Protein AF-A0A961GDP0-F1 (afdb_monomer_lite)

pLDDT: mean 78.77, std 22.64, range [25.38, 98.69]

Radius of gyration: 21.34 Å; chains: 1; bounding box: 48×45×66 Å

Structure (mmCIF, N/CA/C/O backbone):
data_AF-A0A961GDP0-F1
#
_entry.id   AF-A0A961GDP0-F1
#
loop_
_atom_site.group_PDB
_atom_site.id
_atom_site.type_symbol
_atom_site.label_atom_id
_atom_site.label_alt_id
_atom_site.label_comp_id
_atom_site.label_asym_id
_atom_site.label_entity_id
_atom_site.label_seq_id
_atom_site.pdbx_PDB_ins_code
_atom_site.Cartn_x
_atom_site.Cartn_y
_atom_site.Cartn_z
_atom_site.occupancy
_atom_site.B_iso_or_equiv
_atom_site.auth_seq_id
_atom_site.auth_comp_id
_atom_site.auth_asym_id
_atom_site.auth_atom_id
_atom_site.pdbx_PDB_model_num
ATOM 1 N N . MET A 1 1 ? -25.419 -25.709 -13.285 1.00 43.16 1 MET A N 1
ATOM 2 C CA . MET A 1 1 ? -24.117 -25.562 -12.595 1.00 43.16 1 MET A CA 1
ATOM 3 C C . MET A 1 1 ? -23.190 -24.795 -13.529 1.00 43.16 1 MET A C 1
ATOM 5 O O . MET A 1 1 ? -22.947 -25.298 -14.611 1.00 43.16 1 MET A O 1
ATOM 9 N N . GLY A 1 2 ? -22.775 -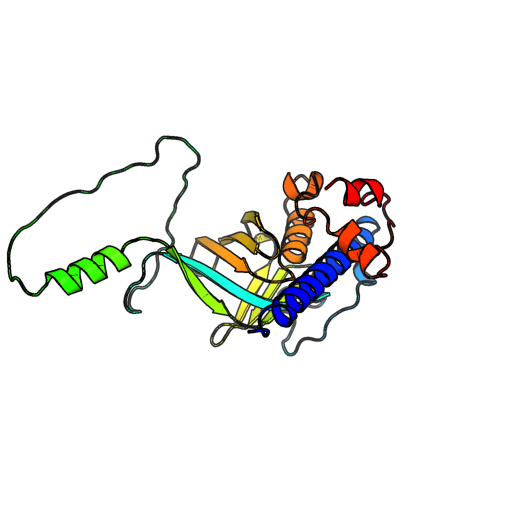23.563 -13.200 1.00 47.44 2 GLY A N 1
ATOM 10 C CA . GLY A 1 2 ? -21.937 -22.759 -14.113 1.00 47.44 2 GLY A CA 1
ATOM 11 C C . GLY A 1 2 ? -21.933 -21.243 -13.873 1.00 47.44 2 GLY A C 1
ATOM 12 O O . GLY A 1 2 ? -22.086 -20.485 -14.821 1.00 47.44 2 GLY A O 1
ATOM 13 N N . ARG A 1 3 ? -21.813 -20.776 -12.621 1.00 45.47 3 ARG A N 1
ATOM 14 C CA . ARG A 1 3 ? -21.701 -19.331 -12.300 1.00 45.47 3 ARG A CA 1
ATOM 15 C C . ARG A 1 3 ? -20.477 -18.953 -11.445 1.00 45.47 3 ARG A C 1
ATOM 17 O O . ARG A 1 3 ? -20.345 -17.793 -11.086 1.00 45.47 3 ARG A O 1
ATOM 24 N N . GLY A 1 4 ? -19.585 -19.900 -11.133 1.00 49.69 4 GLY A N 1
ATOM 25 C CA . GLY A 1 4 ? -18.459 -19.673 -10.210 1.00 49.69 4 GLY A CA 1
ATOM 26 C C . GLY A 1 4 ? -17.164 -19.128 -10.831 1.00 49.69 4 GLY A C 1
ATOM 27 O O . GLY A 1 4 ? -16.427 -18.439 -10.139 1.00 49.69 4 GLY A O 1
ATOM 28 N N . GLY A 1 5 ? -16.888 -19.395 -12.115 1.00 58.28 5 GLY A N 1
ATOM 29 C CA . GLY A 1 5 ? -15.574 -19.094 -12.718 1.00 58.28 5 GLY A CA 1
ATOM 30 C C . GLY A 1 5 ? -15.338 -17.617 -13.049 1.00 58.28 5 GLY A C 1
ATOM 31 O O . GLY A 1 5 ? -14.273 -17.079 -12.780 1.00 58.28 5 GLY A O 1
ATOM 32 N N . ASN A 1 6 ? -16.359 -16.916 -13.553 1.00 68.94 6 ASN A N 1
ATOM 33 C CA . ASN A 1 6 ? -16.161 -15.583 -14.134 1.00 68.94 6 ASN A CA 1
ATOM 34 C C . ASN A 1 6 ? -15.778 -14.501 -13.099 1.00 68.94 6 ASN A C 1
ATOM 36 O O . ASN A 1 6 ? -15.099 -13.537 -13.434 1.00 68.94 6 ASN A O 1
ATOM 40 N N . GLY A 1 7 ? -16.210 -14.657 -11.841 1.00 72.62 7 GLY A N 1
ATOM 41 C CA . GLY A 1 7 ? -15.914 -13.699 -10.767 1.00 72.62 7 GLY A CA 1
ATOM 42 C C . GLY A 1 7 ? -14.524 -13.871 -10.151 1.00 72.62 7 GLY A C 1
ATOM 43 O O . GLY A 1 7 ? -13.890 -12.882 -9.799 1.00 72.62 7 GLY A O 1
ATOM 44 N N . GLN A 1 8 ? -14.034 -15.110 -10.048 1.00 74.81 8 GLN A N 1
ATOM 45 C CA . GLN A 1 8 ? -12.681 -15.383 -9.551 1.00 74.81 8 GLN A CA 1
ATOM 46 C C . GLN A 1 8 ? -11.625 -14.959 -10.572 1.00 74.81 8 GLN A C 1
ATOM 48 O O . GLN A 1 8 ? -10.632 -14.338 -10.201 1.00 74.81 8 GLN A O 1
ATOM 53 N N . ASP A 1 9 ? -11.884 -15.209 -11.857 1.00 82.44 9 ASP A N 1
ATOM 54 C CA . ASP A 1 9 ? -11.002 -14.768 -12.937 1.00 82.44 9 ASP A CA 1
ATOM 55 C C . ASP A 1 9 ? -10.906 -13.241 -13.012 1.00 82.44 9 ASP A C 1
ATOM 57 O O . ASP A 1 9 ? -9.828 -12.704 -13.256 1.00 82.44 9 ASP A O 1
ATOM 61 N N . GLU A 1 10 ? -12.013 -12.528 -12.785 1.00 85.94 10 GLU A N 1
ATOM 62 C CA . GLU A 1 10 ? -12.023 -11.063 -12.764 1.00 85.94 10 GLU A CA 1
ATOM 63 C C . GLU A 1 10 ? -11.261 -10.494 -11.565 1.00 85.94 10 GLU A C 1
ATOM 65 O O . GLU A 1 10 ? -10.430 -9.609 -11.747 1.00 85.94 10 GLU A O 1
ATOM 70 N N . ALA A 1 11 ? -11.472 -11.034 -10.362 1.00 84.94 11 ALA A N 1
ATOM 71 C CA . ALA A 1 11 ? -10.713 -10.622 -9.182 1.00 84.94 11 ALA A CA 1
ATOM 72 C C . ALA A 1 11 ? -9.204 -10.860 -9.370 1.00 84.94 11 ALA A C 1
ATOM 74 O O . ALA A 1 11 ? -8.393 -9.988 -9.070 1.00 84.94 11 ALA A O 1
ATOM 75 N N . GLN A 1 12 ? -8.818 -12.002 -9.950 1.00 88.12 12 GLN A N 1
ATOM 76 C CA . GLN A 1 12 ? -7.414 -12.276 -10.254 1.00 88.12 12 GLN A CA 1
ATOM 77 C C . GLN A 1 12 ? -6.855 -11.310 -11.305 1.00 88.12 12 GLN A C 1
ATOM 79 O O . GLN A 1 12 ? -5.708 -10.888 -11.193 1.00 88.12 12 GLN A O 1
ATOM 84 N N . ARG A 1 13 ? -7.641 -10.942 -12.327 1.00 90.12 13 ARG A N 1
ATOM 85 C CA . ARG A 1 13 ? -7.228 -9.937 -13.320 1.00 90.12 13 ARG A CA 1
ATOM 86 C C . ARG A 1 13 ? -7.000 -8.571 -12.680 1.00 90.12 13 ARG A C 1
ATOM 88 O O . ARG A 1 13 ? -6.011 -7.919 -13.007 1.00 90.12 13 ARG A O 1
ATOM 95 N N . GLN A 1 14 ? -7.890 -8.152 -11.784 1.00 92.38 14 GLN A N 1
ATOM 96 C CA . GLN A 1 14 ? -7.768 -6.882 -11.067 1.00 92.38 14 GLN A CA 1
ATOM 97 C C . GLN A 1 14 ? -6.519 -6.866 -10.185 1.00 92.38 14 GLN A C 1
ATOM 99 O O . GLN A 1 14 ? -5.735 -5.919 -10.265 1.00 92.38 14 GLN A O 1
ATOM 104 N N . HIS A 1 15 ? -6.271 -7.946 -9.440 1.00 93.88 15 HIS A N 1
ATOM 105 C CA . HIS A 1 15 ? -5.062 -8.058 -8.628 1.00 93.88 15 HIS A CA 1
ATOM 106 C C . HIS A 1 15 ? -3.791 -8.094 -9.484 1.00 93.88 15 HIS A C 1
ATOM 108 O O . HIS A 1 15 ? -2.852 -7.348 -9.219 1.00 93.88 15 HIS A O 1
ATOM 114 N N . ASP A 1 16 ? -3.771 -8.863 -10.578 1.00 94.44 16 ASP A N 1
ATOM 115 C CA . ASP A 1 16 ? -2.609 -8.923 -11.471 1.00 94.44 16 ASP A CA 1
ATOM 116 C C . ASP A 1 16 ? -2.313 -7.543 -12.113 1.00 94.44 16 ASP A C 1
ATOM 118 O O . ASP A 1 16 ? -1.144 -7.173 -12.259 1.00 94.44 16 ASP A O 1
ATOM 122 N N . ALA A 1 17 ? -3.338 -6.742 -12.431 1.00 94.50 17 ALA A N 1
ATOM 123 C CA . ALA A 1 17 ? -3.169 -5.360 -12.892 1.00 94.50 17 ALA A CA 1
ATOM 124 C C . ALA A 1 17 ? -2.629 -4.430 -11.787 1.00 94.50 17 ALA A C 1
ATOM 126 O O . ALA A 1 17 ? -1.813 -3.541 -12.058 1.00 94.50 17 ALA A O 1
ATOM 127 N N . ALA A 1 18 ? -3.034 -4.643 -10.534 1.00 97.00 18 ALA A N 1
ATOM 128 C CA . ALA A 1 18 ? -2.508 -3.899 -9.396 1.00 97.00 18 ALA A CA 1
ATOM 129 C C . ALA A 1 18 ? -1.026 -4.215 -9.127 1.00 97.00 18 ALA A C 1
ATOM 131 O O . ALA A 1 18 ? -0.242 -3.296 -8.869 1.00 97.00 18 ALA A O 1
ATOM 132 N N . ILE A 1 19 ? -0.599 -5.473 -9.288 1.00 96.81 19 ILE A N 1
ATOM 133 C CA . ILE A 1 19 ? 0.823 -5.853 -9.237 1.00 96.81 19 ILE A CA 1
ATOM 134 C C . ILE A 1 19 ? 1.612 -5.177 -10.364 1.00 96.81 19 ILE A C 1
ATOM 136 O O . ILE A 1 19 ? 2.670 -4.603 -10.100 1.00 96.81 19 ILE A O 1
ATOM 140 N N . TRP A 1 20 ? 1.081 -5.156 -11.595 1.00 95.12 20 TRP A N 1
ATOM 141 C CA . TRP A 1 20 ? 1.716 -4.454 -12.719 1.00 95.12 20 TRP A CA 1
ATOM 142 C C . TRP A 1 20 ? 1.998 -2.988 -12.376 1.00 95.12 20 TRP A C 1
ATOM 144 O O . TRP A 1 20 ? 3.117 -2.493 -12.537 1.00 95.12 20 TRP A O 1
ATOM 154 N N . LYS A 1 21 ? 0.985 -2.296 -11.841 1.00 96.62 21 LYS A N 1
ATOM 155 C CA . LYS A 1 21 ? 1.111 -0.895 -11.438 1.00 96.62 21 LYS A CA 1
ATOM 156 C C . LYS A 1 21 ? 2.069 -0.733 -10.259 1.00 96.62 21 LYS A C 1
ATOM 158 O O . LYS A 1 21 ? 2.838 0.222 -10.243 1.00 96.62 21 LYS A O 1
ATOM 163 N N . THR A 1 22 ? 2.078 -1.668 -9.312 1.00 97.44 22 THR A N 1
ATOM 164 C CA . THR A 1 22 ? 3.011 -1.659 -8.176 1.00 97.44 22 THR A CA 1
ATOM 165 C C . THR A 1 22 ? 4.466 -1.735 -8.637 1.00 97.44 22 THR A C 1
ATOM 167 O O . THR A 1 22 ? 5.306 -0.972 -8.156 1.00 97.44 22 THR A O 1
ATOM 170 N N . LEU A 1 23 ? 4.767 -2.597 -9.609 1.00 95.69 23 LEU A N 1
ATOM 171 C CA . LEU A 1 23 ? 6.088 -2.675 -10.233 1.00 95.69 23 LEU A CA 1
ATOM 172 C C . LEU A 1 23 ? 6.460 -1.369 -10.941 1.00 95.69 23 LEU A C 1
ATOM 174 O O . LEU A 1 23 ? 7.532 -0.832 -10.678 1.00 95.69 23 LEU A O 1
ATOM 178 N N . LEU A 1 24 ? 5.564 -0.812 -11.767 1.00 95.38 24 LEU A N 1
ATOM 179 C CA . LEU A 1 24 ? 5.806 0.469 -12.443 1.00 95.38 24 LEU A CA 1
ATOM 180 C C . LEU A 1 24 ? 6.098 1.600 -11.444 1.00 95.38 24 LEU A C 1
ATOM 182 O O . LEU A 1 24 ? 7.026 2.384 -11.644 1.00 95.38 24 LEU A O 1
ATOM 186 N N . VAL A 1 25 ? 5.318 1.687 -10.363 1.00 96.94 25 VAL A N 1
ATOM 187 C CA . VAL A 1 25 ? 5.518 2.694 -9.314 1.00 96.94 25 VAL A CA 1
ATOM 188 C C . VAL A 1 25 ? 6.887 2.534 -8.655 1.00 96.94 25 VAL A C 1
ATOM 190 O O . VAL A 1 25 ? 7.576 3.532 -8.433 1.00 96.94 25 VAL A O 1
ATOM 193 N N . ASN A 1 26 ? 7.308 1.303 -8.362 1.00 95.81 26 ASN A N 1
ATOM 194 C CA . ASN A 1 26 ? 8.629 1.045 -7.793 1.00 95.81 26 ASN A CA 1
ATOM 195 C C . ASN A 1 26 ? 9.762 1.393 -8.761 1.00 95.81 26 ASN A C 1
ATOM 197 O O . ASN A 1 26 ? 10.705 2.060 -8.345 1.00 95.81 26 ASN A O 1
ATOM 201 N N . GLU A 1 27 ? 9.636 1.028 -10.037 1.00 94.50 27 GLU A N 1
ATOM 202 C CA . GLU A 1 27 ? 10.600 1.366 -11.087 1.00 94.50 27 GLU A CA 1
ATOM 203 C C . GLU A 1 27 ? 10.784 2.880 -11.220 1.00 94.50 27 GLU A C 1
ATOM 205 O O . GLU A 1 27 ? 11.900 3.388 -11.114 1.00 94.50 27 GLU A O 1
ATOM 210 N N . LEU A 1 28 ? 9.684 3.626 -11.359 1.00 95.69 28 LEU A N 1
ATOM 211 C CA . LEU A 1 28 ? 9.719 5.088 -11.429 1.00 95.69 28 LEU A CA 1
ATOM 212 C C . LEU A 1 28 ? 10.262 5.716 -10.141 1.00 95.69 28 LEU A C 1
ATOM 214 O O . LEU A 1 28 ? 10.970 6.719 -10.204 1.00 95.69 28 LEU A O 1
ATOM 218 N N . SER A 1 29 ? 9.982 5.127 -8.977 1.00 95.12 29 SER A N 1
ATOM 219 C CA . SER A 1 29 ? 10.552 5.585 -7.704 1.00 95.12 29 SER A CA 1
ATOM 220 C C . SER A 1 29 ? 12.066 5.376 -7.643 1.00 95.12 29 SER A C 1
ATOM 222 O O . SER A 1 29 ? 12.778 6.257 -7.170 1.00 95.12 29 SER A O 1
ATOM 224 N N . ASP A 1 30 ? 12.570 4.237 -8.125 1.00 93.75 30 ASP A N 1
ATOM 225 C CA . ASP A 1 30 ? 14.000 3.900 -8.110 1.00 93.75 30 ASP A CA 1
ATOM 226 C C . ASP A 1 30 ? 14.836 4.841 -8.989 1.00 93.75 30 ASP A C 1
ATOM 228 O O . ASP A 1 30 ? 15.985 5.129 -8.662 1.00 93.75 30 ASP A O 1
ATOM 232 N N . VAL A 1 31 ? 14.253 5.373 -10.067 1.00 95.38 31 VAL A N 1
ATOM 233 C CA . VAL A 1 31 ? 14.919 6.330 -10.969 1.00 95.38 31 VAL A CA 1
ATOM 234 C C . VAL A 1 31 ? 14.539 7.794 -10.703 1.00 95.38 31 VAL A C 1
ATOM 236 O O . VAL A 1 31 ? 14.770 8.649 -11.554 1.00 95.38 31 VAL A O 1
ATOM 239 N N . ASN A 1 32 ? 13.960 8.109 -9.535 1.00 95.56 32 ASN A N 1
ATOM 240 C CA . ASN A 1 32 ? 13.528 9.462 -9.138 1.00 95.56 32 ASN A CA 1
ATOM 241 C C . ASN A 1 32 ? 12.504 10.124 -10.088 1.00 95.56 32 ASN A C 1
ATOM 243 O O . ASN A 1 32 ? 12.408 11.348 -10.184 1.00 95.56 32 ASN A O 1
ATOM 247 N N . ARG A 1 33 ? 11.692 9.316 -10.771 1.00 96.25 33 ARG A N 1
ATOM 248 C CA . ARG A 1 33 ? 10.635 9.733 -11.709 1.00 96.25 33 ARG A CA 1
ATOM 249 C C . ARG A 1 33 ? 9.231 9.432 -11.184 1.00 96.25 33 ARG A C 1
ATOM 251 O O . ARG A 1 33 ? 8.284 9.331 -11.953 1.00 96.25 33 ARG A O 1
ATOM 258 N N . PHE A 1 34 ? 9.057 9.337 -9.862 1.00 95.25 34 PHE A N 1
ATOM 259 C CA . PHE A 1 34 ? 7.742 9.098 -9.245 1.00 95.25 34 PHE A CA 1
ATOM 260 C C . PHE A 1 34 ? 6.682 10.129 -9.673 1.00 95.25 34 PHE A C 1
ATOM 262 O O . PHE A 1 34 ? 5.499 9.817 -9.772 1.00 95.25 34 PHE A O 1
ATOM 269 N N . HIS A 1 35 ? 7.101 11.357 -9.986 1.00 95.06 35 HIS A N 1
ATOM 270 C CA . HIS A 1 35 ? 6.217 12.412 -10.476 1.00 95.06 35 HIS A CA 1
ATOM 271 C C . HIS A 1 35 ? 5.538 12.095 -11.823 1.00 95.06 35 HIS A C 1
ATOM 273 O O . HIS A 1 35 ? 4.597 12.796 -12.195 1.00 95.06 35 HIS A O 1
ATOM 279 N N . GLU A 1 36 ? 5.983 11.060 -12.535 1.00 95.75 36 GLU A N 1
ATOM 280 C CA . GLU A 1 36 ? 5.373 10.567 -13.773 1.00 95.75 36 GLU A CA 1
ATOM 281 C C . GLU A 1 36 ? 4.282 9.519 -13.529 1.00 95.75 36 GLU A C 1
ATOM 283 O O . GLU A 1 36 ? 3.550 9.169 -14.452 1.00 95.75 36 GLU A O 1
ATOM 288 N N . VAL A 1 37 ? 4.140 9.019 -12.296 1.00 96.19 37 VAL A N 1
ATOM 289 C CA . VAL A 1 37 ? 3.053 8.104 -11.949 1.00 96.19 37 VAL A CA 1
ATOM 290 C C . VAL A 1 37 ? 1.718 8.839 -12.082 1.00 96.19 37 VAL A C 1
ATOM 292 O O . VAL A 1 37 ? 1.505 9.898 -11.476 1.00 96.19 37 VAL A O 1
ATOM 295 N N . GLU A 1 38 ? 0.811 8.245 -12.861 1.00 95.75 38 GLU A N 1
ATOM 296 C CA . GLU A 1 38 ? -0.558 8.724 -13.030 1.00 95.75 38 GLU A CA 1
ATOM 297 C C . GLU A 1 38 ? -1.281 8.787 -11.679 1.00 95.75 38 GLU A C 1
ATOM 299 O O . GLU A 1 38 ? -1.338 7.802 -10.931 1.00 95.75 38 GLU A O 1
ATOM 304 N N . THR A 1 39 ? -1.847 9.955 -11.376 1.00 96.44 39 THR A N 1
ATOM 305 C CA . THR A 1 39 ? -2.595 10.173 -10.141 1.00 96.44 39 THR A CA 1
ATOM 306 C C . THR A 1 39 ? -4.066 9.839 -10.311 1.00 96.44 39 THR A C 1
ATOM 308 O O . THR A 1 39 ? -4.656 10.071 -11.363 1.00 96.44 39 THR A O 1
ATOM 311 N N . VAL A 1 40 ? -4.686 9.367 -9.236 1.00 95.94 40 VAL A N 1
ATOM 312 C CA . VAL A 1 40 ? -6.124 9.114 -9.177 1.00 95.94 40 VAL A CA 1
ATOM 313 C C . VAL A 1 40 ? -6.813 10.312 -8.516 1.00 95.94 40 VAL A C 1
ATOM 315 O O . VAL A 1 40 ? -6.339 10.777 -7.477 1.00 95.94 40 VAL A O 1
ATOM 318 N N . PRO A 1 41 ? -7.921 10.830 -9.079 1.00 91.38 41 PRO A N 1
ATOM 319 C CA . PRO A 1 41 ? -8.671 11.911 -8.451 1.00 91.38 41 PRO A CA 1
ATOM 320 C C . PRO A 1 41 ? -9.291 11.465 -7.119 1.00 91.38 41 PRO A C 1
ATOM 322 O O . PRO A 1 41 ? -9.788 10.344 -6.987 1.00 91.38 41 PRO A O 1
ATOM 325 N N . VAL A 1 42 ? -9.309 12.375 -6.143 1.00 93.06 42 VAL A N 1
ATOM 326 C CA . VAL A 1 42 ? -9.926 12.178 -4.824 1.00 93.06 42 VAL A CA 1
ATOM 327 C C . VAL A 1 42 ? -10.981 13.249 -4.554 1.00 93.06 42 VAL A C 1
ATOM 329 O O . VAL A 1 42 ? -10.889 14.368 -5.050 1.00 93.06 42 VAL A O 1
ATOM 332 N N . LEU A 1 43 ? -12.002 12.900 -3.766 1.00 88.38 43 LEU A N 1
ATOM 333 C CA . LEU A 1 43 ? -13.107 13.802 -3.394 1.00 88.38 43 LEU A CA 1
ATOM 334 C C . LEU A 1 43 ? -12.902 14.474 -2.025 1.00 88.38 43 LEU A C 1
ATOM 336 O O . LEU A 1 43 ? -13.822 15.090 -1.491 1.00 88.38 43 LEU A O 1
ATOM 340 N N . PHE A 1 44 ? -11.724 14.310 -1.432 1.00 90.25 44 PHE A N 1
ATOM 341 C CA . PHE A 1 44 ? -11.344 14.874 -0.142 1.00 90.25 44 PHE A CA 1
ATOM 342 C C . PHE A 1 44 ? -10.016 15.618 -0.288 1.00 90.25 44 PHE A C 1
ATOM 344 O O . PHE A 1 44 ? -9.237 15.341 -1.199 1.00 90.25 44 PHE A O 1
ATOM 351 N N . ALA A 1 45 ? -9.770 16.584 0.595 1.00 88.62 45 ALA A N 1
ATOM 352 C CA . ALA A 1 45 ? -8.505 17.310 0.605 1.00 88.62 45 ALA A CA 1
ATOM 353 C C . ALA A 1 45 ? -7.353 16.372 1.012 1.00 88.62 45 ALA A C 1
ATOM 355 O O . ALA A 1 45 ? -7.574 15.534 1.888 1.00 88.62 45 ALA A O 1
ATOM 356 N N . PRO A 1 46 ? -6.139 16.521 0.451 1.00 88.19 46 PRO A N 1
ATOM 357 C CA . PRO A 1 46 ? -4.931 15.899 0.991 1.00 88.19 46 PRO A CA 1
ATOM 358 C C . PRO A 1 46 ? -4.842 16.023 2.513 1.00 88.19 46 PRO A C 1
ATOM 360 O O . PRO A 1 46 ? -5.160 17.078 3.064 1.00 88.19 46 PRO A O 1
ATOM 363 N N . GLN A 1 47 ? -4.454 14.941 3.186 1.00 90.38 47 GLN A N 1
ATOM 364 C CA . GLN A 1 47 ? -4.474 14.873 4.653 1.00 90.38 47 GLN A CA 1
ATOM 365 C C . GLN A 1 47 ? -3.068 14.870 5.247 1.00 90.38 47 GLN A C 1
ATOM 367 O O . GLN A 1 47 ? -2.893 15.312 6.378 1.00 90.38 47 GLN A O 1
ATOM 372 N N . LEU A 1 48 ? -2.075 14.393 4.489 1.00 92.25 48 LEU A N 1
ATOM 373 C CA . LEU A 1 48 ? -0.704 14.243 4.978 1.00 92.25 48 LEU A CA 1
ATOM 374 C C . LEU A 1 48 ? 0.192 15.419 4.583 1.00 92.25 48 LEU A C 1
ATOM 376 O O . LEU A 1 48 ? 0.978 15.895 5.399 1.00 92.25 48 LEU A O 1
ATOM 380 N N . ALA A 1 49 ? 0.061 15.913 3.350 1.00 92.75 49 ALA A N 1
ATOM 381 C CA . ALA A 1 49 ? 0.770 17.100 2.875 1.00 92.75 49 ALA A CA 1
ATOM 382 C C . ALA A 1 49 ? 0.036 17.759 1.691 1.00 92.75 49 ALA A C 1
ATOM 384 O O . ALA A 1 49 ? -0.716 17.082 0.989 1.00 92.75 49 ALA A O 1
ATOM 385 N N . PRO A 1 50 ? 0.256 19.059 1.414 1.00 91.56 50 PRO A N 1
ATOM 386 C CA . PRO A 1 50 ? -0.372 19.740 0.278 1.00 91.56 50 PRO A CA 1
ATOM 387 C C . PRO A 1 50 ? -0.029 19.142 -1.093 1.00 91.56 50 PRO A C 1
ATOM 389 O O . PRO A 1 50 ? -0.830 19.233 -2.020 1.00 91.56 50 PRO A O 1
ATOM 392 N N . ASP A 1 51 ? 1.154 18.546 -1.229 1.00 92.19 51 ASP A N 1
ATOM 393 C CA . ASP A 1 51 ? 1.656 17.905 -2.443 1.00 92.19 51 ASP A CA 1
ATOM 394 C C . ASP A 1 51 ? 1.402 16.391 -2.467 1.00 92.19 51 ASP A C 1
ATOM 396 O O . ASP A 1 51 ? 1.961 15.688 -3.308 1.00 92.19 51 ASP A O 1
ATOM 400 N N . GLU A 1 52 ? 0.546 15.869 -1.580 1.00 94.19 52 GLU A N 1
ATOM 401 C CA . GLU A 1 52 ? 0.188 14.454 -1.544 1.00 94.19 52 GLU A CA 1
ATOM 402 C C . GLU A 1 52 ? -0.392 13.990 -2.891 1.00 94.19 52 GLU A C 1
ATOM 404 O O . GLU A 1 52 ? -1.369 14.527 -3.415 1.00 94.19 52 GLU A O 1
ATOM 409 N N . ARG A 1 53 ? 0.211 12.936 -3.448 1.00 96.19 53 ARG A N 1
ATOM 410 C CA . ARG A 1 53 ? -0.178 12.354 -4.737 1.00 96.19 53 ARG A CA 1
ATOM 411 C C . ARG A 1 53 ? -0.739 10.964 -4.529 1.00 96.19 53 ARG A C 1
ATOM 413 O O . ARG A 1 53 ? 0.022 10.048 -4.215 1.00 96.19 53 ARG A O 1
ATOM 420 N N . PHE A 1 54 ? -2.041 10.814 -4.741 1.00 97.94 54 PHE A N 1
ATOM 421 C CA . PHE A 1 54 ? -2.716 9.520 -4.750 1.00 97.94 54 PHE A CA 1
ATOM 422 C C . PHE A 1 54 ? -2.471 8.828 -6.080 1.00 97.94 54 PHE A C 1
ATOM 424 O O . PHE A 1 54 ? -2.801 9.367 -7.132 1.00 97.94 54 PHE A O 1
ATOM 431 N N . VAL A 1 55 ? -1.882 7.641 -6.036 1.00 98.25 55 VAL A N 1
ATOM 432 C CA . VAL A 1 55 ? -1.478 6.888 -7.231 1.00 98.25 55 VAL A CA 1
ATOM 433 C C . VAL A 1 55 ? -2.352 5.670 -7.469 1.00 98.25 55 VAL A C 1
ATOM 435 O O . VAL A 1 55 ? -2.325 5.108 -8.556 1.00 98.25 55 VAL A O 1
ATOM 438 N N . ALA A 1 56 ? -3.160 5.263 -6.496 1.00 98.25 56 ALA A N 1
ATOM 439 C CA . ALA A 1 56 ? -4.074 4.144 -6.647 1.00 98.25 56 ALA A CA 1
ATOM 440 C C . ALA A 1 56 ? -5.321 4.319 -5.782 1.00 98.25 56 ALA A C 1
ATOM 442 O O . ALA A 1 56 ? -5.261 4.947 -4.724 1.00 98.25 56 ALA A O 1
ATOM 443 N N . ALA A 1 57 ? -6.432 3.739 -6.235 1.00 97.88 57 ALA A N 1
ATOM 444 C CA . ALA A 1 57 ? -7.671 3.657 -5.478 1.00 97.88 57 ALA A CA 1
ATOM 445 C C . ALA A 1 57 ? -8.363 2.318 -5.728 1.00 97.88 57 ALA A C 1
ATOM 447 O O . ALA A 1 57 ? -8.331 1.799 -6.846 1.00 97.88 57 ALA A O 1
ATOM 448 N N . GLY A 1 58 ? -8.992 1.751 -4.706 1.00 96.69 58 GLY A N 1
ATOM 449 C CA . GLY A 1 58 ? -9.676 0.467 -4.828 1.00 96.69 58 GLY A CA 1
ATOM 450 C C . GLY A 1 58 ? -10.519 0.133 -3.613 1.00 96.69 58 GLY A C 1
ATOM 451 O O . GLY A 1 58 ? -10.664 0.944 -2.701 1.00 96.69 58 GLY A O 1
ATOM 452 N N . HIS A 1 59 ? -11.084 -1.070 -3.606 1.00 97.00 59 HIS A N 1
ATOM 453 C CA . HIS A 1 59 ? -11.835 -1.561 -2.458 1.00 97.00 59 HIS A CA 1
ATOM 454 C C . HIS A 1 59 ? -10.895 -2.080 -1.369 1.00 97.00 59 HIS A C 1
ATOM 456 O O . HIS A 1 59 ? -9.796 -2.564 -1.660 1.00 97.00 59 HIS A O 1
ATOM 462 N N . PHE A 1 60 ? -11.347 -2.011 -0.119 1.00 96.69 60 PHE A N 1
ATOM 463 C CA . PHE A 1 60 ? -10.686 -2.679 0.993 1.00 96.69 60 PHE A CA 1
ATOM 464 C C . PHE A 1 60 ? -11.666 -3.388 1.927 1.00 96.69 60 PHE A C 1
ATOM 466 O O . PHE A 1 60 ? -12.833 -3.004 2.046 1.00 96.69 60 PHE A O 1
ATOM 473 N N . GLN A 1 61 ? -11.141 -4.380 2.640 1.00 96.38 61 GLN A N 1
ATOM 474 C CA . GLN A 1 61 ? -11.699 -4.905 3.883 1.00 96.38 61 GLN A CA 1
ATOM 475 C C . GLN A 1 61 ? -10.634 -4.815 4.971 1.00 96.38 61 GLN A C 1
ATOM 477 O O . GLN A 1 61 ? -9.469 -5.131 4.728 1.00 96.38 61 GLN A O 1
ATOM 482 N N . LEU A 1 62 ? -11.029 -4.377 6.160 1.00 94.19 62 LEU A N 1
ATOM 483 C CA . LEU A 1 62 ? -10.135 -4.195 7.294 1.00 94.19 62 LEU A CA 1
ATOM 484 C C . LEU A 1 62 ? -10.536 -5.139 8.417 1.00 94.19 62 LEU A C 1
ATOM 486 O O . LEU A 1 62 ? -11.708 -5.197 8.795 1.00 94.19 62 LEU A O 1
ATOM 490 N N . TYR A 1 63 ? -9.560 -5.859 8.953 1.00 91.38 63 TYR A N 1
ATOM 491 C CA . TYR A 1 63 ? -9.758 -6.838 10.005 1.00 91.38 63 TYR A CA 1
ATOM 492 C C . TYR A 1 63 ? -8.979 -6.462 11.257 1.00 91.38 63 TYR A C 1
ATOM 494 O O . TYR A 1 63 ? -7.838 -6.016 11.176 1.00 91.38 63 TYR A O 1
ATOM 502 N N . ASP A 1 64 ? -9.578 -6.742 12.407 1.00 87.69 64 ASP A N 1
ATOM 503 C CA . ASP A 1 64 ? -8.961 -6.609 13.724 1.00 87.69 64 ASP A CA 1
ATOM 504 C C . ASP A 1 64 ? -8.985 -7.957 14.450 1.00 87.69 64 ASP A C 1
ATOM 506 O O . ASP A 1 64 ? -9.858 -8.796 14.193 1.00 87.69 64 ASP A O 1
ATOM 510 N N . TYR A 1 65 ? -8.032 -8.179 15.351 1.00 75.88 65 TYR A N 1
ATOM 511 C CA . TYR A 1 65 ? -7.944 -9.414 16.123 1.00 75.88 65 TYR A CA 1
ATOM 512 C C . TYR A 1 65 ? -8.625 -9.242 17.483 1.00 75.88 65 TYR A C 1
ATOM 514 O O . TYR A 1 65 ? -8.138 -8.518 18.349 1.00 75.88 65 TYR A O 1
ATOM 522 N N . GLY A 1 66 ? -9.752 -9.926 17.708 1.00 64.31 66 GLY A N 1
ATOM 523 C CA . GLY A 1 66 ? -10.450 -9.838 18.993 1.00 64.31 66 GLY A CA 1
ATOM 524 C C . GLY A 1 66 ? -11.625 -10.800 19.163 1.00 64.31 66 GLY A C 1
ATOM 525 O O . GLY A 1 66 ? -12.031 -11.494 18.232 1.00 64.31 66 GLY A O 1
ATOM 526 N N . ALA A 1 67 ? -12.173 -10.840 20.380 1.00 51.00 67 ALA A N 1
ATOM 527 C CA . ALA A 1 67 ? -13.381 -11.592 20.727 1.00 51.00 67 ALA A CA 1
ATOM 528 C C . ALA A 1 67 ? -14.655 -10.942 20.133 1.00 51.00 67 ALA A C 1
ATOM 530 O O . ALA A 1 67 ? -14.710 -9.729 19.883 1.00 51.00 67 ALA A O 1
ATOM 531 N N . VAL A 1 68 ? -15.693 -11.749 19.901 1.00 47.97 68 VAL A N 1
ATOM 532 C CA . VAL A 1 68 ? -17.012 -11.332 19.392 1.00 47.97 68 VAL A CA 1
ATOM 533 C C . VAL A 1 68 ? -17.919 -10.945 20.565 1.00 47.97 68 VAL A C 1
ATOM 535 O O . VAL A 1 68 ? -18.792 -11.691 20.969 1.00 47.97 68 VAL A O 1
ATOM 538 N N . GLY A 1 69 ? -17.692 -9.770 21.150 1.00 45.38 69 GLY A N 1
ATOM 539 C CA . GLY A 1 69 ? -18.596 -9.172 22.144 1.00 45.38 69 GLY A CA 1
ATOM 540 C C . GLY A 1 69 ? -19.678 -8.297 21.499 1.00 45.38 69 GLY A C 1
ATOM 541 O O . GLY A 1 69 ? -19.464 -7.731 20.429 1.00 45.38 69 GLY A O 1
ATOM 542 N N . ASP A 1 70 ? -20.821 -8.165 22.165 1.00 40.62 70 ASP A N 1
ATOM 543 C CA . ASP A 1 70 ? -22.079 -7.507 21.771 1.00 40.62 70 ASP A CA 1
ATOM 544 C C . ASP A 1 70 ? -22.038 -5.964 21.685 1.00 40.62 70 ASP A C 1
ATOM 546 O O . ASP A 1 70 ? -23.006 -5.275 21.992 1.00 40.62 70 ASP A O 1
ATOM 550 N N . GLY A 1 71 ? -20.943 -5.399 21.176 1.00 41.34 71 GLY A N 1
ATOM 551 C CA . GLY A 1 71 ? -20.889 -3.991 20.763 1.00 41.34 71 GLY A CA 1
ATOM 552 C C . GLY A 1 71 ? -20.684 -2.969 21.884 1.00 41.34 71 GLY A C 1
ATOM 553 O O . GLY A 1 71 ? -20.528 -1.787 21.593 1.00 41.34 71 GLY A O 1
ATOM 554 N N . THR A 1 72 ? -20.586 -3.392 23.141 1.00 33.16 72 THR A N 1
ATOM 555 C CA . THR A 1 72 ? -20.218 -2.517 24.263 1.00 33.16 72 THR A CA 1
ATOM 556 C C . THR A 1 72 ? -18.978 -3.043 24.955 1.00 33.16 72 THR A C 1
ATOM 558 O O . THR A 1 72 ? -19.092 -3.748 25.943 1.00 33.16 72 THR A O 1
ATOM 561 N N . TYR A 1 73 ? -17.793 -2.705 24.447 1.00 37.81 73 TYR A N 1
ATOM 562 C CA . TYR A 1 73 ? -16.634 -2.468 25.308 1.00 37.81 73 TYR A CA 1
ATOM 563 C C . TYR A 1 73 ? -15.610 -1.601 24.578 1.00 37.81 73 TYR A C 1
ATOM 565 O O . TYR A 1 73 ? -15.104 -1.941 23.508 1.00 37.81 73 TYR A O 1
ATOM 573 N N . GLU A 1 74 ? -15.341 -0.450 25.185 1.00 37.03 74 GLU A N 1
ATOM 574 C CA . GLU A 1 74 ? -14.205 0.402 24.882 1.00 37.03 74 GLU A CA 1
ATOM 575 C C . GLU A 1 74 ? -12.885 -0.357 25.090 1.00 37.03 74 GLU A C 1
ATOM 577 O O . GLU A 1 74 ? -12.740 -1.126 26.038 1.00 37.03 74 GLU A O 1
ATOM 582 N N . ARG A 1 75 ? -11.942 -0.089 24.177 1.00 39.97 75 ARG A N 1
ATOM 583 C CA . ARG A 1 75 ? -10.473 -0.177 24.277 1.00 39.97 75 ARG A CA 1
ATOM 584 C C . ARG A 1 75 ? -9.872 -1.164 25.289 1.00 39.97 75 ARG A C 1
ATOM 586 O O . ARG A 1 75 ? -9.857 -0.900 26.484 1.00 39.97 75 ARG A O 1
ATOM 593 N N . ASN A 1 76 ? -9.098 -2.116 24.766 1.00 34.22 76 ASN A N 1
ATOM 594 C CA . ASN A 1 76 ? -7.634 -2.093 24.901 1.00 34.22 76 ASN A CA 1
ATOM 595 C C . ASN A 1 76 ? -7.047 -3.150 23.948 1.00 34.22 76 ASN A C 1
ATOM 597 O O . ASN A 1 76 ? -7.020 -4.332 24.284 1.00 34.22 76 ASN A O 1
ATOM 601 N N . SER A 1 77 ? -6.568 -2.769 22.761 1.00 40.38 77 SER A N 1
ATOM 602 C CA . SER A 1 77 ? -5.691 -3.636 21.954 1.00 40.38 77 SER A CA 1
ATOM 603 C C . SER A 1 77 ? -4.285 -3.617 22.565 1.00 40.38 77 SER A C 1
ATOM 605 O O . SER A 1 77 ? -3.302 -3.173 21.978 1.00 40.38 77 SER A O 1
ATOM 607 N N . GLY A 1 78 ? -4.210 -4.042 23.825 1.00 33.31 78 GLY A N 1
ATOM 608 C CA . GLY A 1 78 ? -2.971 -4.241 24.548 1.00 33.31 78 GLY A CA 1
ATOM 609 C C . GLY A 1 78 ? -2.343 -5.561 24.124 1.00 33.31 78 GLY A C 1
ATOM 610 O O . GLY A 1 78 ? -2.851 -6.619 24.465 1.00 33.31 78 GLY A O 1
ATOM 611 N N . PHE A 1 79 ? -1.216 -5.458 23.421 1.00 32.38 79 PHE A N 1
ATOM 612 C CA . PHE A 1 79 ? -0.064 -6.351 23.552 1.00 32.38 79 PHE A CA 1
ATOM 613 C C . PHE A 1 79 ? -0.311 -7.866 23.380 1.00 32.38 79 PHE A C 1
ATOM 615 O O . PHE A 1 79 ? -0.613 -8.579 24.330 1.00 32.38 79 PHE A O 1
ATOM 622 N N . PHE A 1 80 ? 0.035 -8.396 22.204 1.00 31.06 80 PHE A N 1
ATOM 623 C CA . PHE A 1 80 ? 0.608 -9.744 22.116 1.00 31.06 80 PHE A CA 1
ATOM 624 C C . PHE A 1 80 ? 1.977 -9.667 21.434 1.00 31.06 80 PHE A C 1
ATOM 626 O O . PHE A 1 80 ? 2.113 -9.823 20.223 1.00 31.06 80 PHE A O 1
ATOM 633 N N . PHE A 1 81 ? 3.015 -9.429 22.241 1.00 33.19 81 PHE A N 1
ATOM 634 C CA . PHE A 1 81 ? 4.355 -9.898 21.901 1.00 33.19 81 PHE A CA 1
ATOM 635 C C . PHE A 1 81 ? 4.373 -11.411 22.125 1.00 33.19 81 PHE A C 1
ATOM 637 O O . PHE A 1 81 ? 4.358 -11.874 23.261 1.00 33.19 81 PHE A O 1
ATOM 644 N N . ALA A 1 82 ? 4.424 -12.176 21.042 1.00 29.70 82 ALA A N 1
ATOM 645 C CA . ALA A 1 82 ? 4.854 -13.568 21.068 1.00 29.70 82 ALA A CA 1
ATOM 646 C C . ALA A 1 82 ? 6.040 -13.727 20.110 1.00 29.70 82 ALA A C 1
ATOM 648 O O . ALA A 1 82 ? 5.982 -14.452 19.124 1.00 29.70 82 ALA A O 1
ATOM 649 N N . ALA A 1 83 ? 7.124 -13.003 20.391 1.00 30.58 83 ALA A N 1
ATOM 650 C CA . ALA A 1 83 ? 8.440 -13.352 19.876 1.00 30.58 83 ALA A CA 1
ATOM 651 C C . ALA A 1 83 ? 9.101 -14.292 20.899 1.00 30.58 83 ALA A C 1
ATOM 653 O O . ALA A 1 83 ? 9.809 -13.845 21.796 1.00 30.58 83 ALA A O 1
ATOM 654 N N . GLY A 1 84 ? 8.806 -15.593 20.809 1.00 28.53 84 GLY A N 1
ATOM 655 C CA . GLY A 1 84 ? 9.541 -16.642 21.524 1.00 28.53 84 GLY A CA 1
ATOM 656 C C . GLY A 1 84 ? 8.679 -17.794 22.071 1.00 28.53 84 GLY A C 1
ATOM 657 O O . GLY A 1 84 ? 7.479 -17.620 22.273 1.00 28.53 84 GLY A O 1
ATOM 658 N N . PRO A 1 85 ? 9.265 -18.978 22.353 1.00 29.56 85 PRO A N 1
ATOM 659 C CA . PRO A 1 85 ? 8.533 -20.227 22.625 1.00 29.56 85 PRO A CA 1
ATOM 660 C C . PRO A 1 85 ? 7.814 -20.315 23.989 1.00 29.56 85 PRO A C 1
ATOM 662 O O . PRO A 1 85 ? 7.441 -21.407 24.404 1.00 29.56 85 PRO A O 1
ATOM 665 N N . ALA A 1 86 ? 7.638 -19.210 24.721 1.00 33.41 86 ALA A N 1
ATOM 666 C CA . ALA A 1 86 ? 7.269 -19.224 26.143 1.00 33.41 86 ALA A CA 1
ATOM 667 C C . ALA A 1 86 ? 6.114 -18.268 26.510 1.00 33.41 86 ALA A C 1
ATOM 669 O O . ALA A 1 86 ? 6.128 -17.645 27.568 1.00 33.41 86 ALA A O 1
ATOM 670 N N . GLY A 1 87 ? 5.106 -18.132 25.646 1.00 25.38 87 GLY A N 1
ATOM 671 C CA . GLY A 1 87 ? 3.950 -17.255 25.871 1.00 25.38 87 GLY A CA 1
ATOM 672 C C . GLY A 1 87 ? 2.671 -17.989 26.289 1.00 25.38 87 GLY A C 1
ATOM 673 O O . GLY A 1 87 ? 1.690 -17.940 25.556 1.00 25.38 87 GLY A O 1
ATOM 674 N N . LEU A 1 88 ? 2.657 -18.672 27.438 1.00 38.50 88 LEU A N 1
ATOM 675 C CA . LEU A 1 88 ? 1.432 -19.208 28.055 1.00 38.50 88 LEU A CA 1
ATOM 676 C C . LEU A 1 88 ? 1.366 -18.761 29.516 1.00 38.50 88 LEU A C 1
ATOM 678 O O . LEU A 1 88 ? 2.142 -19.234 30.343 1.00 38.50 88 LEU A O 1
ATOM 682 N N . ALA A 1 89 ? 0.419 -17.882 29.845 1.00 33.03 89 ALA A N 1
ATOM 683 C CA . ALA A 1 89 ? 0.078 -17.569 31.228 1.00 33.03 89 ALA A CA 1
ATOM 684 C C . ALA A 1 89 ? -1.419 -17.807 31.455 1.00 33.03 89 ALA A C 1
ATOM 686 O O . ALA A 1 89 ? -2.284 -17.130 30.906 1.00 33.03 89 ALA A O 1
ATOM 687 N N . LEU A 1 90 ? -1.672 -18.842 32.251 1.00 42.75 90 LEU A N 1
ATOM 688 C CA . LEU A 1 90 ? -2.952 -19.296 32.770 1.00 42.75 90 LEU A CA 1
ATOM 689 C C . LEU A 1 90 ? -3.539 -18.261 33.739 1.00 42.75 90 LEU A C 1
ATOM 691 O O . LEU A 1 90 ? -2.857 -17.844 34.673 1.00 42.75 90 LEU A O 1
ATOM 695 N N . THR A 1 91 ? -4.828 -17.952 33.615 1.00 33.72 91 THR A N 1
ATOM 696 C CA . THR A 1 91 ? -5.614 -17.373 34.715 1.00 33.72 91 THR A CA 1
ATOM 697 C C . THR A 1 91 ? -6.879 -18.199 34.925 1.00 33.72 91 THR A C 1
ATOM 699 O O . THR A 1 91 ? -7.862 -18.097 34.196 1.00 33.72 91 THR A O 1
ATOM 702 N N . GLY A 1 92 ? -6.818 -19.085 35.923 1.00 33.31 92 GLY A N 1
ATOM 703 C CA . GLY A 1 92 ? -7.931 -19.909 36.389 1.00 33.31 92 GLY A CA 1
ATOM 704 C C . GLY A 1 92 ? -8.444 -19.489 37.774 1.00 33.31 92 GLY A C 1
ATOM 705 O O . GLY A 1 92 ? -7.653 -19.099 38.628 1.00 33.31 92 GLY A O 1
ATOM 706 N N . GLY A 1 93 ? -9.761 -19.663 37.982 1.00 32.12 93 GLY A N 1
ATOM 707 C CA . GLY A 1 93 ? -10.496 -19.638 39.269 1.00 32.12 93 GLY A CA 1
ATOM 708 C C . GLY A 1 93 ? -10.956 -18.243 39.727 1.00 32.12 93 GLY A C 1
ATOM 709 O O . GLY A 1 93 ? -10.201 -17.297 39.587 1.00 32.12 93 GLY A O 1
ATOM 710 N N . VAL A 1 94 ? -12.146 -17.988 40.301 1.00 32.50 94 VAL A N 1
ATOM 711 C CA . VAL A 1 94 ? -13.126 -18.772 41.106 1.00 32.50 94 VAL A CA 1
ATOM 712 C C . VAL A 1 94 ? -14.502 -18.043 40.979 1.00 32.50 94 VAL A C 1
ATOM 714 O O . VAL A 1 94 ? -14.506 -16.823 40.883 1.00 32.50 94 VAL A O 1
ATOM 717 N N . ALA A 1 95 ? -15.695 -18.650 40.845 1.00 31.83 95 ALA A N 1
ATOM 718 C CA . ALA A 1 95 ? -16.557 -19.189 41.915 1.00 31.83 95 ALA A CA 1
ATOM 719 C C . ALA A 1 95 ? -17.888 -19.764 41.353 1.00 31.83 95 ALA A C 1
ATOM 721 O O . ALA A 1 95 ? -18.322 -19.431 40.250 1.00 31.83 95 ALA A O 1
ATOM 722 N N . ALA A 1 96 ? -18.533 -20.636 42.133 1.00 32.09 96 ALA A N 1
ATOM 723 C CA .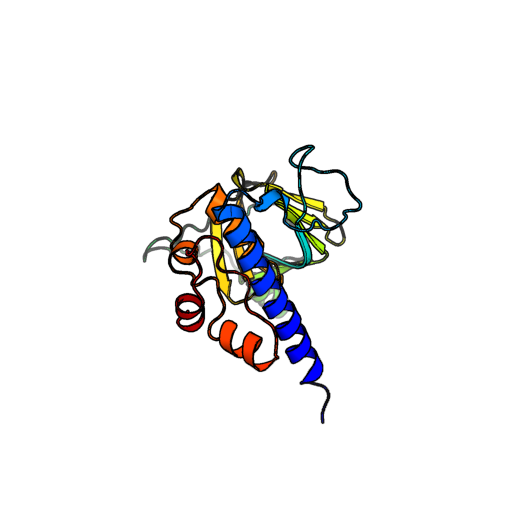 ALA A 1 96 ? -19.588 -21.570 41.735 1.00 32.09 96 ALA A CA 1
ATOM 724 C C . ALA A 1 96 ? -21.053 -21.053 41.763 1.00 32.09 96 ALA A C 1
ATOM 726 O O . ALA A 1 96 ? -21.406 -20.135 42.491 1.00 32.09 96 ALA A O 1
ATOM 727 N N . ALA A 1 97 ? -21.897 -21.811 41.041 1.00 34.03 97 ALA A N 1
ATOM 728 C CA . ALA A 1 97 ? -23.332 -22.087 41.238 1.00 34.03 97 ALA A CA 1
ATOM 729 C C . ALA A 1 97 ? -24.394 -20.990 40.971 1.00 34.03 97 ALA A C 1
ATOM 731 O O . ALA A 1 97 ? -24.694 -20.171 41.830 1.00 34.03 97 ALA A O 1
ATOM 732 N N . ARG A 1 98 ? -25.106 -21.118 39.831 1.00 34.03 98 ARG A N 1
ATOM 733 C CA . ARG A 1 98 ? -26.571 -21.373 39.742 1.00 34.03 98 ARG A CA 1
ATOM 734 C C . ARG A 1 98 ? -27.085 -21.387 38.282 1.00 34.03 98 ARG A C 1
ATOM 736 O O . ARG A 1 98 ? -26.626 -20.626 37.437 1.00 34.03 98 ARG A O 1
ATOM 743 N N . ALA A 1 99 ? -28.080 -22.253 38.069 1.00 37.81 99 ALA A N 1
ATOM 744 C CA . ALA A 1 99 ? -29.089 -22.311 37.001 1.00 37.81 99 ALA A CA 1
ATOM 745 C C . ALA A 1 99 ? -28.710 -22.847 35.595 1.00 37.81 99 ALA A C 1
ATOM 747 O O . ALA A 1 99 ? -28.197 -22.159 34.709 1.00 37.81 99 ALA A O 1
ATOM 748 N N . ILE A 1 100 ? -29.097 -24.111 35.396 1.00 41.72 100 ILE A N 1
ATOM 749 C CA . ILE A 1 100 ? -29.276 -24.826 34.126 1.00 41.72 100 ILE A CA 1
ATOM 750 C C . ILE A 1 100 ? -30.269 -24.023 33.267 1.00 41.72 100 ILE A C 1
ATOM 752 O O . ILE A 1 100 ? -31.427 -23.855 33.625 1.00 41.72 100 ILE A O 1
ATOM 756 N N . GLY A 1 101 ? -29.766 -23.441 32.183 1.00 41.25 101 GLY A N 1
ATOM 757 C CA . GLY A 1 101 ? -30.425 -22.414 31.362 1.00 41.25 101 GLY A CA 1
ATOM 758 C C . GLY A 1 101 ? -29.392 -21.441 30.787 1.00 41.25 101 GLY A C 1
ATOM 759 O O . GLY A 1 101 ? -29.524 -20.954 29.668 1.00 41.25 101 GLY A O 1
ATOM 760 N N . ASN A 1 102 ? -28.278 -21.266 31.508 1.00 48.06 102 ASN A N 1
ATOM 761 C CA . ASN A 1 102 ? -27.145 -20.439 31.102 1.00 48.06 102 ASN A CA 1
ATOM 762 C C . ASN A 1 102 ? -26.120 -21.177 30.218 1.00 48.06 102 ASN A C 1
ATOM 764 O O . ASN A 1 102 ? -25.157 -20.571 29.779 1.00 48.06 102 ASN A O 1
ATOM 768 N N . ALA A 1 103 ? -26.277 -22.479 29.953 1.00 47.88 103 ALA A N 1
ATOM 769 C CA . ALA A 1 103 ? -25.264 -23.269 29.244 1.00 47.88 103 ALA A CA 1
ATOM 770 C C . ALA A 1 103 ? -25.138 -22.895 27.757 1.00 47.88 103 ALA A C 1
ATOM 772 O O . ALA A 1 103 ? -24.025 -22.818 27.253 1.00 47.88 103 ALA A O 1
ATOM 773 N N . SER A 1 104 ? -26.244 -22.585 27.069 1.00 50.19 104 SER A N 1
ATOM 774 C CA . SER A 1 104 ? -26.206 -22.146 25.665 1.00 50.19 104 SER A CA 1
ATOM 775 C C . SER A 1 104 ? -25.674 -20.719 25.521 1.00 50.19 104 SER A C 1
ATOM 777 O O . SER A 1 104 ? -24.860 -20.466 24.643 1.00 50.19 104 SER A O 1
ATOM 779 N N . ARG A 1 105 ? -26.051 -19.796 26.421 1.00 50.38 105 ARG A N 1
ATOM 780 C CA . ARG A 1 105 ? -25.505 -18.426 26.466 1.00 50.38 105 ARG A CA 1
ATOM 781 C C . ARG A 1 105 ? -24.045 -18.400 26.903 1.00 50.38 105 ARG A C 1
ATOM 783 O O . ARG A 1 105 ? -23.274 -17.650 26.332 1.00 50.38 105 ARG A O 1
ATOM 790 N N . ARG A 1 106 ? -23.6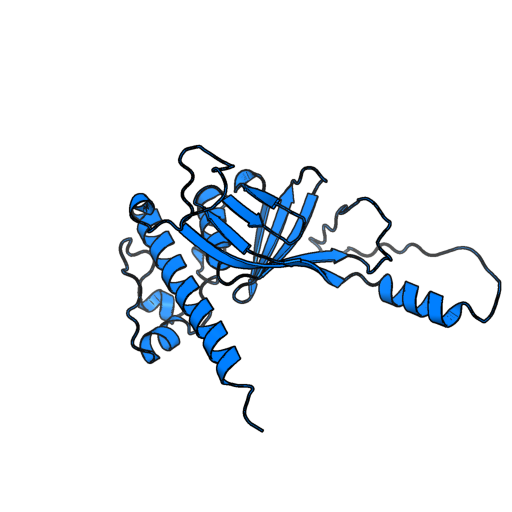48 -19.250 27.854 1.00 51.12 106 ARG A N 1
ATOM 791 C CA . ARG A 1 106 ? -22.258 -19.417 28.299 1.00 51.12 106 ARG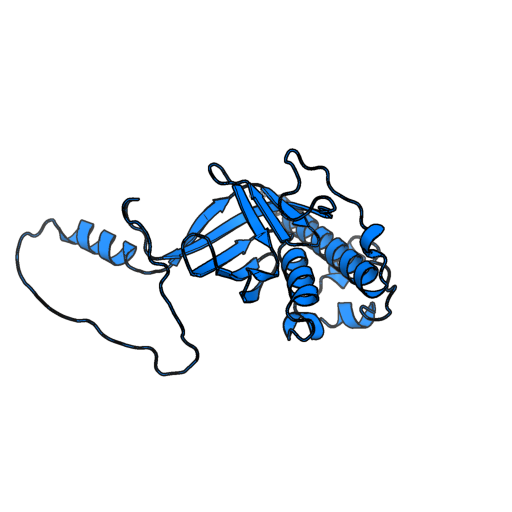 A CA 1
ATOM 792 C C . ARG A 1 106 ? -21.406 -20.130 27.255 1.00 51.12 106 ARG A C 1
ATOM 794 O O . ARG A 1 106 ? -20.255 -19.768 27.108 1.00 51.12 106 ARG A O 1
ATOM 801 N N . SER A 1 107 ? -21.956 -21.084 26.503 1.00 52.16 107 SER A N 1
ATOM 802 C CA . SER A 1 107 ? -21.276 -21.698 25.355 1.00 52.16 107 SER A CA 1
ATOM 803 C C . SER A 1 107 ? -21.125 -20.710 24.203 1.00 52.16 107 SER A C 1
ATOM 805 O O . SER A 1 107 ? -20.072 -20.708 23.580 1.00 52.16 107 SER A O 1
ATOM 807 N N . ARG A 1 108 ? -22.128 -19.855 23.959 1.00 50.47 108 ARG A N 1
ATOM 808 C CA . ARG A 1 108 ? -22.060 -18.780 22.964 1.00 50.47 108 ARG A CA 1
ATOM 809 C C . ARG A 1 108 ? -21.058 -17.706 23.385 1.00 50.47 108 ARG A C 1
ATOM 811 O O . ARG A 1 108 ? -20.147 -17.427 22.630 1.00 50.47 108 ARG A O 1
ATOM 818 N N . ALA A 1 109 ? -21.108 -17.256 24.639 1.00 49.88 109 ALA A N 1
ATOM 819 C CA . ALA A 1 109 ? -20.130 -16.344 25.232 1.00 49.88 109 ALA A CA 1
ATOM 820 C C . ALA A 1 109 ? -18.709 -16.936 25.278 1.00 49.88 109 ALA A C 1
ATOM 822 O O . ALA A 1 109 ? -17.744 -16.218 25.060 1.00 49.88 109 ALA A O 1
ATOM 823 N N . ALA A 1 110 ? -18.559 -18.244 25.518 1.00 52.12 110 ALA A N 1
ATOM 824 C CA . ALA A 1 110 ? -17.264 -18.923 25.483 1.00 52.12 110 ALA A CA 1
ATOM 825 C C . ALA A 1 110 ? -16.739 -19.095 24.050 1.00 52.12 110 ALA A C 1
ATOM 827 O O . ALA A 1 110 ? -15.542 -18.950 23.834 1.00 52.12 110 ALA A O 1
ATOM 828 N N . SER A 1 111 ? -17.609 -19.361 23.067 1.00 51.97 111 SER A N 1
ATOM 829 C CA . SER A 1 111 ? -17.224 -19.379 21.648 1.00 51.97 111 SER A CA 1
ATOM 830 C C . SER A 1 111 ? -16.932 -17.982 21.105 1.00 51.97 111 SER A C 1
ATOM 832 O O . SER A 1 111 ? -16.077 -17.815 20.242 1.00 51.97 111 SER A O 1
ATOM 834 N N . ASP A 1 112 ? -17.619 -16.977 21.635 1.00 53.22 112 ASP A N 1
ATOM 835 C CA . ASP A 1 112 ? -17.446 -15.570 21.305 1.00 53.22 112 ASP A CA 1
ATOM 836 C C . ASP A 1 112 ? -16.192 -14.983 21.967 1.00 53.22 112 ASP A C 1
ATOM 838 O O . ASP A 1 112 ? -15.592 -14.061 21.425 1.00 53.22 112 ASP A O 1
ATOM 842 N N . ALA A 1 113 ? -15.732 -15.569 23.075 1.00 51.75 113 ALA A N 1
ATOM 843 C CA . ALA A 1 113 ? -14.476 -15.229 23.736 1.00 51.75 113 ALA A CA 1
ATOM 844 C C . ALA A 1 113 ? -13.224 -15.748 23.008 1.00 51.75 113 ALA A C 1
ATOM 846 O O . ALA A 1 113 ? -12.121 -15.353 23.380 1.00 51.75 113 ALA A O 1
ATOM 847 N N . ILE A 1 114 ? -13.360 -16.609 21.988 1.00 54.44 114 ILE A N 1
ATOM 848 C CA . ILE A 1 114 ? -12.219 -17.079 21.190 1.00 54.44 114 ILE A CA 1
ATOM 849 C C . ILE A 1 114 ? -11.791 -15.942 20.251 1.00 54.44 114 ILE A C 1
ATOM 851 O O . ILE A 1 114 ? -12.572 -15.560 19.371 1.00 54.44 114 ILE A O 1
ATOM 855 N N . PRO A 1 115 ? -10.571 -15.393 20.402 1.00 59.12 115 PRO A N 1
ATOM 856 C CA . PRO A 1 115 ? -10.095 -14.334 19.526 1.00 59.12 115 PRO A CA 1
ATOM 857 C C . PRO A 1 115 ? -10.006 -14.826 18.079 1.00 59.12 115 PRO A C 1
ATOM 859 O O . PRO A 1 115 ? -9.476 -15.903 17.802 1.00 59.12 115 PRO A O 1
ATOM 862 N N . ARG A 1 116 ? -10.537 -14.032 17.149 1.00 76.06 116 ARG A N 1
ATOM 863 C CA . ARG A 1 116 ? -10.470 -14.289 15.706 1.00 76.06 116 ARG A CA 1
ATOM 864 C C . ARG A 1 116 ? -10.331 -12.980 14.945 1.00 76.06 116 ARG A C 1
ATOM 866 O O . ARG A 1 116 ? -10.730 -11.925 15.434 1.00 76.06 116 ARG A O 1
ATOM 873 N N . TRP A 1 117 ? -9.796 -13.065 13.732 1.00 82.19 117 TRP A N 1
ATOM 874 C CA . TRP A 1 117 ? -9.821 -11.952 12.790 1.00 82.19 117 TRP A CA 1
ATOM 875 C C . TRP A 1 117 ? -11.262 -11.665 12.382 1.00 82.19 117 TRP A C 1
ATOM 877 O O . TRP A 1 117 ? -11.945 -12.536 11.838 1.00 82.19 117 TRP A O 1
ATOM 887 N N . LYS A 1 118 ? -11.730 -10.453 12.666 1.00 87.12 118 LYS A N 1
ATOM 888 C CA . LYS A 1 118 ? -13.080 -9.997 12.329 1.00 87.12 118 LYS A CA 1
ATOM 889 C C . LYS A 1 118 ? -12.999 -8.776 11.433 1.00 87.12 118 LYS A C 1
ATOM 891 O O . LYS A 1 118 ? -12.184 -7.897 11.689 1.00 87.12 118 LYS A O 1
ATOM 896 N N . VAL A 1 119 ? -13.861 -8.714 10.423 1.00 88.81 119 VAL A N 1
ATOM 897 C CA . VAL A 1 119 ? -14.025 -7.498 9.620 1.00 88.81 119 VAL A CA 1
ATOM 898 C C . VAL A 1 119 ? -14.571 -6.404 10.534 1.00 88.81 119 VAL A C 1
ATOM 900 O O . VAL A 1 119 ? -15.613 -6.592 11.163 1.00 88.81 119 VAL A O 1
ATOM 903 N N . ILE A 1 120 ? -13.855 -5.288 10.622 1.00 89.06 120 ILE A N 1
ATOM 904 C CA . ILE A 1 120 ? -14.261 -4.105 11.388 1.00 89.06 120 ILE A CA 1
ATOM 905 C C . ILE A 1 120 ? -14.716 -2.959 10.490 1.00 89.06 120 ILE A C 1
ATOM 907 O O . ILE A 1 120 ? -15.480 -2.113 10.943 1.00 89.06 120 ILE A O 1
ATOM 911 N N . ASP A 1 121 ? -14.277 -2.935 9.230 1.00 91.69 121 ASP A N 1
ATOM 912 C CA . ASP A 1 121 ? -14.677 -1.922 8.259 1.00 91.69 121 ASP A CA 1
ATOM 913 C C . ASP A 1 121 ? -14.433 -2.405 6.820 1.00 91.69 121 ASP A C 1
ATOM 915 O O . ASP A 1 121 ? -13.670 -3.344 6.578 1.00 91.69 121 ASP A O 1
ATOM 919 N N . GLN A 1 122 ? -15.085 -1.758 5.859 1.00 94.88 122 GLN A N 1
ATOM 920 C CA . GLN A 1 122 ? -14.892 -1.980 4.428 1.00 94.88 122 GLN A CA 1
ATOM 921 C C . GLN A 1 122 ? -15.303 -0.738 3.637 1.00 94.88 122 GLN A C 1
ATOM 923 O O . GLN A 1 122 ? -16.229 -0.019 4.022 1.00 94.88 122 GLN A O 1
ATOM 928 N N . GLY A 1 123 ? -14.664 -0.511 2.494 1.00 95.56 123 GLY A N 1
ATOM 929 C CA . GLY A 1 123 ? -14.970 0.647 1.662 1.00 95.56 123 GLY A CA 1
ATOM 930 C C . GLY A 1 123 ? -13.906 0.911 0.612 1.00 95.56 123 GLY A C 1
ATOM 931 O O . GLY A 1 123 ? -13.461 -0.025 -0.051 1.00 95.56 123 GLY A O 1
ATOM 932 N N . GLN A 1 124 ? -13.515 2.177 0.451 1.00 97.12 124 GLN A N 1
ATOM 933 C CA . GLN A 1 124 ? -12.491 2.588 -0.512 1.00 97.12 124 GLN A CA 1
ATOM 934 C C . GLN A 1 124 ? -11.184 2.994 0.161 1.00 97.12 124 GLN A C 1
ATOM 936 O O . GLN A 1 124 ? -11.189 3.704 1.165 1.00 97.12 124 GLN A O 1
ATOM 941 N N . ILE A 1 125 ? -10.073 2.542 -0.411 1.00 97.81 125 ILE A N 1
ATOM 942 C CA . ILE A 1 125 ? -8.715 2.929 -0.042 1.00 97.81 125 ILE A CA 1
ATOM 943 C C . ILE A 1 125 ? -8.110 3.765 -1.166 1.00 97.81 125 ILE A C 1
ATOM 945 O O . ILE A 1 125 ? -8.310 3.456 -2.341 1.00 97.81 125 ILE A O 1
ATOM 949 N N . TRP A 1 126 ? -7.340 4.783 -0.797 1.00 98.44 126 TRP A N 1
ATOM 950 C CA . TRP A 1 126 ? -6.470 5.540 -1.687 1.00 98.44 126 TRP A CA 1
ATOM 951 C C . TRP A 1 126 ? -5.045 5.472 -1.163 1.00 98.44 126 TRP A C 1
ATOM 953 O O . TRP A 1 126 ? -4.798 5.809 -0.006 1.00 98.44 126 TRP A O 1
ATOM 963 N N . VAL A 1 127 ? -4.115 5.051 -2.014 1.00 98.62 127 VAL A N 1
ATOM 964 C CA . VAL A 1 127 ? -2.695 4.933 -1.665 1.00 98.62 127 VAL A CA 1
ATOM 965 C C . VAL A 1 127 ? -1.938 6.104 -2.280 1.00 98.62 127 VAL A C 1
ATOM 967 O O . VAL A 1 127 ? -2.054 6.365 -3.482 1.00 98.62 127 VAL A O 1
ATOM 970 N N . SER A 1 128 ? -1.178 6.817 -1.454 1.00 98.12 128 SER A N 1
ATOM 971 C CA . SER A 1 128 ? -0.321 7.935 -1.842 1.00 98.12 128 SER A CA 1
ATOM 972 C C . SER A 1 128 ? 1.146 7.608 -1.577 1.00 98.12 128 SER A C 1
ATOM 974 O O . SER A 1 128 ? 1.480 6.557 -1.045 1.00 98.12 128 SER A O 1
ATOM 976 N N . HIS A 1 129 ? 2.054 8.504 -1.955 1.00 96.44 129 HIS A N 1
ATOM 977 C CA . HIS A 1 129 ? 3.475 8.337 -1.635 1.00 96.44 129 HIS A CA 1
ATOM 978 C C . HIS A 1 129 ? 3.818 8.595 -0.161 1.00 96.44 129 HIS A C 1
ATOM 980 O O . HIS A 1 129 ? 4.927 8.268 0.253 1.00 96.44 129 HIS A O 1
ATOM 986 N N . LEU A 1 130 ? 2.890 9.155 0.621 1.00 97.12 130 LEU A N 1
ATOM 987 C CA . LEU A 1 130 ? 3.086 9.498 2.035 1.00 97.12 130 LEU A CA 1
ATOM 988 C C . LEU A 1 130 ? 2.355 8.549 2.987 1.00 97.12 130 LEU A C 1
ATOM 990 O O . LEU A 1 130 ? 2.707 8.471 4.165 1.00 97.12 130 LEU A O 1
ATOM 994 N N . GLY A 1 131 ? 1.339 7.850 2.485 1.00 97.69 131 GLY A N 1
ATOM 995 C CA . GLY A 1 131 ? 0.444 7.060 3.307 1.00 97.69 131 GLY A CA 1
ATOM 996 C C . GLY A 1 131 ? -0.682 6.400 2.524 1.00 97.69 131 GLY A C 1
ATOM 997 O O . GLY A 1 131 ? -0.668 6.310 1.293 1.00 97.69 131 GLY A O 1
ATOM 998 N N . PHE A 1 132 ? -1.713 5.977 3.245 1.00 97.94 132 PHE A N 1
ATOM 999 C CA . PHE A 1 132 ? -3.003 5.659 2.647 1.00 97.94 132 PHE A CA 1
ATOM 1000 C C . PHE A 1 132 ? -4.155 6.253 3.452 1.00 97.94 132 PHE A C 1
ATOM 1002 O O . PHE A 1 132 ? -4.107 6.386 4.674 1.00 97.94 132 PHE A O 1
ATOM 1009 N N . SER A 1 133 ? -5.223 6.586 2.736 1.00 96.81 133 SER A N 1
ATOM 1010 C CA . SER A 1 133 ? -6.501 7.011 3.300 1.00 96.81 133 SER A CA 1
ATOM 1011 C C . SER A 1 133 ? -7.550 5.938 3.037 1.00 96.81 133 SER A C 1
ATOM 1013 O O . SER A 1 133 ? -7.600 5.371 1.948 1.00 96.81 133 SER A O 1
ATOM 1015 N N . MET A 1 134 ? -8.408 5.662 4.012 1.00 95.19 134 MET A N 1
ATOM 1016 C CA . MET A 1 134 ? -9.483 4.679 3.927 1.00 95.19 134 MET A CA 1
ATOM 1017 C C . MET A 1 134 ? -10.801 5.329 4.316 1.00 95.19 134 MET A C 1
ATOM 1019 O O . MET A 1 134 ? -10.937 5.884 5.405 1.00 95.19 134 MET A O 1
ATOM 1023 N N . ARG A 1 135 ? -11.796 5.215 3.443 1.00 94.00 135 ARG A N 1
ATOM 1024 C CA . ARG A 1 135 ? -13.172 5.606 3.723 1.00 94.00 135 ARG A CA 1
ATOM 1025 C C . ARG A 1 135 ? -14.029 4.361 3.844 1.00 94.00 135 ARG A C 1
ATOM 1027 O O . ARG A 1 135 ? -14.323 3.713 2.840 1.00 94.00 135 ARG A O 1
ATOM 1034 N N . GLY A 1 136 ? -14.421 4.066 5.073 1.00 90.56 136 GLY A N 1
ATOM 1035 C CA . GLY A 1 136 ? -15.396 3.039 5.399 1.00 90.56 136 GLY A CA 1
ATOM 1036 C C . GLY A 1 136 ? -16.830 3.553 5.370 1.00 90.56 136 GLY A C 1
ATOM 1037 O O . GLY A 1 136 ? -17.123 4.630 4.842 1.00 90.56 136 GLY A O 1
ATOM 1038 N N . GLN A 1 137 ? -17.737 2.796 5.990 1.00 83.75 137 GLN A N 1
ATOM 1039 C CA . GLN A 1 137 ? -19.146 3.202 6.103 1.00 83.75 137 GLN A CA 1
ATOM 1040 C C . GLN A 1 137 ? -19.351 4.378 7.065 1.00 83.75 137 GLN A C 1
ATOM 1042 O O . GLN A 1 137 ? -20.203 5.232 6.823 1.00 83.75 137 GLN A O 1
ATOM 1047 N N . GLN A 1 138 ? -18.585 4.413 8.157 1.00 76.69 138 GLN A N 1
ATOM 1048 C CA . GLN A 1 138 ? -18.703 5.423 9.219 1.00 76.69 138 GLN A CA 1
ATOM 1049 C C . GLN A 1 138 ? -17.353 6.032 9.624 1.00 76.69 138 GLN A C 1
ATOM 1051 O O . GLN A 1 138 ? -17.304 6.905 10.487 1.00 76.69 138 GLN A O 1
ATOM 1056 N N . SER A 1 139 ? -16.265 5.592 8.995 1.00 82.31 139 SER A N 1
ATOM 1057 C CA . SER A 1 139 ? -14.895 5.982 9.326 1.00 82.31 139 SER A CA 1
ATOM 1058 C C . SER A 1 139 ? -14.211 6.632 8.135 1.00 82.31 139 SER A C 1
ATOM 1060 O O . SER A 1 139 ? -14.379 6.211 6.988 1.00 82.31 139 SER A O 1
ATOM 1062 N N . PHE A 1 140 ? -13.370 7.614 8.435 1.00 89.69 140 PHE A N 1
ATOM 1063 C CA . PHE A 1 140 ? -12.321 8.067 7.538 1.00 89.69 140 PHE A CA 1
ATOM 1064 C C . PHE A 1 140 ? -10.997 7.953 8.294 1.00 89.69 140 PHE A C 1
ATOM 1066 O O . PHE A 1 140 ? -10.797 8.635 9.295 1.00 89.69 140 PHE A O 1
ATOM 1073 N N . LEU A 1 141 ? -10.152 7.015 7.876 1.00 92.75 141 LEU A N 1
ATOM 1074 C CA . LEU A 1 141 ? -8.883 6.692 8.522 1.00 92.75 141 LEU A CA 1
ATOM 1075 C C . LEU A 1 141 ? -7.743 7.128 7.612 1.00 92.75 141 LEU A C 1
ATOM 1077 O O . LEU A 1 141 ? -7.781 6.866 6.413 1.00 92.75 141 LEU A O 1
ATOM 1081 N N . VAL A 1 142 ? -6.721 7.748 8.185 1.00 94.75 142 VAL A N 1
ATOM 1082 C CA . VAL A 1 142 ? -5.520 8.175 7.467 1.00 94.75 142 VAL A CA 1
ATOM 1083 C C . VAL A 1 142 ? -4.320 7.582 8.185 1.00 94.75 142 VAL A C 1
ATOM 1085 O O . VAL A 1 142 ? -4.232 7.674 9.406 1.00 94.75 142 VAL A O 1
ATOM 1088 N N . TRP A 1 143 ? -3.423 6.963 7.427 1.00 95.50 143 TRP A N 1
ATOM 1089 C CA . TRP A 1 143 ? -2.179 6.398 7.932 1.00 95.50 143 TRP A CA 1
ATOM 1090 C C . TRP A 1 143 ? -1.015 6.956 7.136 1.00 95.50 143 TRP A C 1
ATOM 1092 O O . TRP A 1 143 ? -0.929 6.705 5.936 1.00 95.50 143 TRP A O 1
ATOM 1102 N N . ASP A 1 144 ? -0.118 7.679 7.799 1.00 96.62 144 ASP A N 1
ATOM 1103 C CA . ASP A 1 144 ? 1.193 7.986 7.234 1.00 96.62 144 ASP A CA 1
ATOM 1104 C C . ASP A 1 144 ? 2.165 6.810 7.416 1.00 96.62 144 ASP A C 1
ATOM 1106 O O . ASP A 1 144 ? 1.977 5.926 8.259 1.00 96.62 144 ASP A O 1
ATOM 1110 N N . TRP A 1 145 ? 3.224 6.776 6.608 1.00 96.69 145 TRP A N 1
ATOM 1111 C CA . TRP A 1 145 ? 4.245 5.732 6.728 1.00 96.69 145 TRP A CA 1
ATOM 1112 C C . TRP A 1 145 ? 4.978 5.714 8.074 1.00 96.69 145 TRP A C 1
ATOM 1114 O O . TRP A 1 145 ? 5.242 4.613 8.563 1.00 96.69 145 TRP A O 1
ATOM 1124 N N . PRO A 1 146 ? 5.329 6.858 8.696 1.00 95.12 146 PRO A N 1
ATOM 1125 C CA . PRO A 1 146 ? 5.959 6.866 10.016 1.00 95.12 146 PRO A CA 1
ATOM 1126 C C . PRO A 1 146 ? 5.155 6.205 11.142 1.00 95.12 146 PRO A C 1
ATOM 1128 O O . PRO A 1 146 ? 5.773 5.585 12.009 1.00 95.12 146 PRO A O 1
ATOM 1131 N N . SER A 1 147 ? 3.825 6.302 11.120 1.00 93.88 147 SER A N 1
ATOM 1132 C CA . SER A 1 147 ? 2.922 5.781 12.157 1.00 93.88 147 SER A CA 1
ATOM 1133 C C . SER A 1 147 ? 2.707 4.270 12.059 1.00 93.88 147 SER A C 1
ATOM 1135 O O . SER A 1 147 ? 2.215 3.639 12.999 1.00 93.88 147 SER A O 1
ATOM 1137 N N . ILE A 1 148 ? 3.101 3.668 10.935 1.00 95.62 148 ILE A N 1
ATOM 1138 C CA . ILE A 1 148 ? 3.113 2.223 10.732 1.00 95.62 148 ILE A CA 1
ATOM 1139 C C . ILE A 1 148 ? 4.481 1.679 11.160 1.00 95.62 148 ILE A C 1
ATOM 1141 O O . ILE A 1 148 ? 5.514 1.958 10.544 1.00 95.62 148 ILE A O 1
ATOM 1145 N N . LEU A 1 149 ? 4.477 0.880 12.226 1.00 93.81 149 LEU A N 1
ATOM 1146 C CA . LEU A 1 149 ? 5.675 0.378 12.896 1.00 93.81 149 LEU A CA 1
ATOM 1147 C C . LEU A 1 149 ? 6.237 -0.886 12.240 1.00 93.81 149 LEU A C 1
ATOM 1149 O O . LEU A 1 149 ? 7.454 -1.044 12.154 1.00 93.81 149 LEU A O 1
ATOM 1153 N N . ALA A 1 150 ? 5.363 -1.790 11.804 1.00 93.31 150 ALA A N 1
ATOM 1154 C CA . ALA A 1 150 ? 5.741 -3.048 11.171 1.00 93.31 150 ALA A CA 1
ATOM 1155 C C . ALA A 1 150 ? 4.689 -3.457 10.143 1.00 93.31 150 ALA A C 1
ATOM 1157 O O . ALA A 1 150 ? 3.503 -3.185 10.328 1.00 93.31 150 ALA A O 1
ATOM 1158 N N . VAL A 1 151 ? 5.130 -4.115 9.073 1.00 95.56 151 VAL A N 1
ATOM 1159 C CA . VAL A 1 151 ? 4.275 -4.544 7.968 1.00 95.56 151 VAL A CA 1
ATOM 1160 C C . VAL A 1 151 ? 4.745 -5.896 7.453 1.00 95.56 151 VAL A C 1
ATOM 1162 O O . VAL A 1 151 ? 5.940 -6.108 7.277 1.00 95.56 151 VAL A O 1
ATOM 1165 N N . GLU A 1 152 ? 3.801 -6.781 7.158 1.00 93.00 152 GLU A N 1
ATOM 1166 C CA . GLU A 1 152 ? 4.042 -8.072 6.522 1.00 93.00 152 GLU A CA 1
ATOM 1167 C C . GLU A 1 152 ? 2.953 -8.344 5.480 1.00 93.00 152 GLU A C 1
ATOM 1169 O O . GLU A 1 152 ? 1.760 -8.179 5.748 1.00 93.00 152 GLU A O 1
ATOM 1174 N N . LEU A 1 153 ? 3.343 -8.798 4.290 1.00 92.50 153 LEU A N 1
ATOM 1175 C CA . LEU A 1 153 ? 2.387 -9.396 3.359 1.00 92.50 153 LEU A CA 1
ATOM 1176 C C . LEU A 1 153 ? 2.173 -10.855 3.751 1.00 92.50 153 LEU A C 1
ATOM 1178 O O . LEU A 1 153 ? 3.085 -11.671 3.641 1.00 92.50 153 LEU A O 1
ATOM 1182 N N . ILE A 1 154 ? 0.957 -11.176 4.184 1.00 91.00 154 ILE A N 1
ATOM 1183 C CA . ILE A 1 154 ? 0.568 -12.517 4.659 1.00 91.00 154 ILE A CA 1
ATOM 1184 C C . ILE A 1 154 ? -0.125 -13.350 3.568 1.00 91.00 154 ILE A C 1
ATOM 1186 O O . ILE A 1 154 ? -0.653 -14.433 3.823 1.00 91.00 154 ILE A O 1
ATOM 1190 N N . GLY A 1 155 ? -0.173 -12.814 2.351 1.00 87.81 155 GLY A N 1
ATOM 1191 C CA . GLY A 1 155 ? -0.713 -13.442 1.155 1.00 87.81 155 GLY A CA 1
ATOM 1192 C C . GLY A 1 155 ? -1.047 -12.402 0.080 1.00 87.81 155 GLY A C 1
ATOM 1193 O O . GLY A 1 155 ? -1.011 -11.202 0.366 1.00 87.81 155 GLY A O 1
ATOM 1194 N N . PRO A 1 156 ? -1.412 -12.849 -1.136 1.00 90.81 156 PRO A N 1
ATOM 1195 C CA . PRO A 1 156 ? -1.845 -11.968 -2.218 1.00 90.81 156 PRO A CA 1
ATOM 1196 C C . PRO A 1 156 ? -2.968 -11.026 -1.765 1.00 90.81 156 PRO A C 1
ATOM 1198 O O . PRO A 1 156 ? -3.987 -11.477 -1.230 1.00 90.81 156 PRO A O 1
ATOM 1201 N N . GLY A 1 157 ? -2.761 -9.722 -1.940 1.00 95.19 157 GLY A N 1
ATOM 1202 C CA . GLY A 1 157 ? -3.731 -8.688 -1.596 1.00 95.19 157 GLY A CA 1
ATOM 1203 C C . GLY A 1 157 ? -3.996 -8.540 -0.093 1.00 95.19 157 GLY A C 1
ATOM 1204 O O . GLY A 1 157 ? -5.042 -8.009 0.284 1.00 95.19 157 GLY A O 1
ATOM 1205 N N . ARG A 1 158 ? -3.119 -9.052 0.789 1.00 96.06 158 ARG A N 1
ATOM 1206 C CA . ARG A 1 158 ? -3.310 -9.034 2.252 1.00 96.06 158 ARG A CA 1
ATOM 1207 C C . ARG A 1 158 ? -2.080 -8.532 2.998 1.00 96.06 158 ARG A C 1
ATOM 1209 O O . ARG A 1 158 ? -1.056 -9.208 3.074 1.00 96.06 158 ARG A O 1
ATOM 1216 N N . LEU A 1 159 ? -2.247 -7.380 3.633 1.00 95.94 159 LEU A N 1
ATOM 1217 C CA . LEU A 1 159 ? -1.244 -6.677 4.416 1.00 95.94 159 LEU A CA 1
ATOM 1218 C C . LEU A 1 159 ? -1.584 -6.757 5.906 1.00 95.94 159 LEU A C 1
ATOM 1220 O O . LEU A 1 159 ? -2.604 -6.220 6.324 1.00 95.94 159 LEU A O 1
ATOM 1224 N N . CYS A 1 160 ? -0.744 -7.388 6.715 1.00 95.56 160 CYS A N 1
ATOM 1225 C CA . CYS A 1 160 ? -0.795 -7.257 8.168 1.00 95.56 160 CYS A CA 1
ATOM 1226 C C . CYS A 1 160 ? 0.098 -6.086 8.582 1.00 95.56 160 CYS A C 1
ATOM 1228 O O . CYS A 1 160 ? 1.230 -5.993 8.108 1.00 95.56 160 CYS A O 1
ATOM 1230 N N . PHE A 1 161 ? -0.378 -5.199 9.453 1.00 94.50 161 PHE A N 1
ATOM 1231 C CA . PHE A 1 161 ? 0.461 -4.126 9.973 1.00 94.50 161 PHE A CA 1
ATOM 1232 C C . PHE A 1 161 ? 0.176 -3.795 11.435 1.00 94.50 161 PHE A C 1
ATOM 1234 O O . PHE A 1 161 ? -0.961 -3.868 11.906 1.00 94.50 161 PHE A O 1
ATOM 1241 N N . ASP A 1 162 ? 1.243 -3.404 12.127 1.00 92.12 162 ASP A N 1
ATOM 1242 C CA . ASP A 1 162 ? 1.216 -2.809 13.455 1.00 92.12 162 ASP A CA 1
ATOM 1243 C C . ASP A 1 162 ? 1.399 -1.296 13.324 1.00 92.12 162 ASP A C 1
ATOM 1245 O O . ASP A 1 162 ? 2.289 -0.831 12.607 1.00 92.12 162 ASP A O 1
ATOM 1249 N N . GLY A 1 163 ? 0.593 -0.515 14.039 1.00 89.62 163 GLY A N 1
ATOM 1250 C CA . GLY A 1 163 ? 0.654 0.944 13.971 1.00 89.62 163 GLY A CA 1
ATOM 1251 C C . GLY A 1 163 ? 0.285 1.626 15.280 1.00 89.62 163 GLY A C 1
ATOM 1252 O O . GLY A 1 163 ? -0.347 1.029 16.157 1.00 89.62 163 GLY A O 1
ATOM 1253 N N . GLU A 1 164 ? 0.682 2.889 15.411 1.00 86.75 164 GLU A N 1
ATOM 1254 C CA . GLU A 1 164 ? 0.248 3.762 16.502 1.00 86.75 164 GLU A CA 1
ATOM 1255 C C . GLU A 1 164 ? -0.953 4.584 16.036 1.00 86.75 164 GLU A C 1
ATOM 1257 O O . GLU A 1 164 ? -0.846 5.400 15.129 1.00 86.75 164 GLU A O 1
ATOM 1262 N N . SER A 1 165 ? -2.116 4.337 16.640 1.00 81.75 165 SER A N 1
ATOM 1263 C CA . SER A 1 165 ? -3.321 5.137 16.410 1.00 81.75 165 SER A CA 1
ATOM 1264 C C . SER A 1 165 ? -3.573 6.080 17.585 1.00 81.75 165 SER A C 1
ATOM 1266 O O . SER A 1 165 ? -3.104 5.833 18.700 1.00 81.75 165 SER A O 1
ATOM 1268 N N . ASP A 1 166 ? -4.465 7.054 17.403 1.00 74.69 166 ASP A N 1
ATOM 1269 C CA . ASP A 1 166 ? -5.022 7.886 18.486 1.00 74.69 166 ASP A CA 1
ATOM 1270 C C . ASP A 1 166 ? -5.655 7.057 19.620 1.00 74.69 166 ASP A C 1
ATOM 1272 O O . ASP A 1 166 ? -5.942 7.544 20.723 1.00 74.69 166 ASP A O 1
ATOM 1276 N N . ARG A 1 167 ? -5.935 5.774 19.344 1.00 72.38 167 ARG A N 1
ATOM 1277 C CA . ARG A 1 167 ? -6.519 4.835 20.295 1.00 72.38 167 ARG A CA 1
ATOM 1278 C C . ARG A 1 167 ? -5.529 3.889 20.965 1.00 72.38 167 ARG A C 1
ATOM 1280 O O . ARG A 1 167 ? -5.946 3.074 21.787 1.00 72.38 167 ARG A O 1
ATOM 1287 N N . GLY A 1 168 ? -4.241 4.062 20.693 1.00 77.31 168 GLY A N 1
ATOM 1288 C CA . GLY A 1 168 ? -3.173 3.167 21.112 1.00 77.31 168 GLY A CA 1
ATOM 1289 C C . GLY A 1 168 ? -2.706 2.279 19.964 1.00 77.31 168 GLY A C 1
ATOM 1290 O O . GLY A 1 168 ? -3.041 2.498 18.797 1.00 77.31 168 GLY A O 1
ATOM 1291 N N . ARG A 1 169 ? -1.903 1.272 20.300 1.00 83.75 169 ARG A N 1
ATOM 1292 C CA . ARG A 1 169 ? -1.349 0.349 19.309 1.00 83.75 169 ARG A CA 1
ATOM 1293 C C . ARG A 1 169 ? -2.427 -0.555 18.739 1.00 83.75 169 ARG A C 1
ATOM 1295 O O . ARG A 1 169 ? -3.249 -1.081 19.487 1.00 83.75 169 ARG A O 1
ATOM 1302 N N . ILE A 1 170 ? -2.390 -0.750 17.431 1.00 86.44 170 ILE A N 1
ATOM 1303 C CA . ILE A 1 170 ? -3.278 -1.664 16.716 1.00 86.44 170 ILE A CA 1
ATOM 1304 C C . ILE A 1 170 ? -2.463 -2.712 15.977 1.00 86.44 170 ILE A C 1
ATOM 1306 O O . ILE A 1 170 ? -1.283 -2.500 15.695 1.00 86.44 170 ILE A O 1
ATOM 1310 N N . ARG A 1 171 ? -3.130 -3.817 15.649 1.00 89.75 171 ARG A N 1
ATOM 1311 C CA . ARG A 1 171 ? -2.675 -4.778 14.653 1.00 89.75 171 ARG A CA 1
ATOM 1312 C C . ARG A 1 171 ? -3.843 -5.108 13.742 1.00 89.75 171 ARG A C 1
ATOM 1314 O O . ARG A 1 171 ? -4.796 -5.742 14.190 1.00 89.75 171 ARG A O 1
ATOM 1321 N N . TRP A 1 172 ? -3.762 -4.708 12.481 1.00 93.75 172 TRP A N 1
ATOM 1322 C CA . TRP A 1 172 ? -4.835 -4.921 11.515 1.00 93.75 172 TRP A CA 1
ATOM 1323 C C . TRP A 1 172 ? -4.369 -5.730 10.313 1.00 93.75 172 TRP A C 1
ATOM 1325 O O . TRP A 1 172 ? -3.198 -5.692 9.941 1.00 93.75 172 TRP A O 1
ATOM 1335 N N . ILE A 1 173 ? -5.311 -6.434 9.685 1.00 96.00 173 ILE A N 1
ATOM 1336 C CA . ILE A 1 173 ? -5.135 -6.946 8.324 1.00 96.00 173 ILE A CA 1
ATOM 1337 C C . ILE A 1 173 ? -5.941 -6.057 7.384 1.00 96.00 173 ILE A C 1
ATOM 1339 O O . ILE A 1 173 ? -7.159 -5.949 7.509 1.00 96.00 173 ILE A O 1
ATOM 1343 N N . LEU A 1 174 ? -5.262 -5.448 6.424 1.00 96.62 174 LEU A N 1
ATOM 1344 C CA . LEU A 1 174 ? -5.845 -4.778 5.277 1.00 96.62 174 LEU A CA 1
ATOM 1345 C C . LEU A 1 174 ? -5.868 -5.758 4.101 1.00 96.62 174 LEU A C 1
ATOM 1347 O O . LEU A 1 174 ? -4.826 -6.229 3.652 1.00 96.62 174 LEU A O 1
ATOM 1351 N N . GLN A 1 175 ? -7.056 -6.041 3.581 1.00 97.88 175 GLN A N 1
ATOM 1352 C CA . GLN A 1 175 ? -7.234 -6.767 2.331 1.00 97.88 175 GLN A CA 1
ATOM 1353 C C . GLN A 1 175 ? -7.614 -5.788 1.220 1.00 97.88 175 GLN A C 1
ATOM 1355 O O . GLN A 1 175 ? -8.630 -5.105 1.333 1.00 97.88 175 GLN A O 1
ATOM 1360 N N . SER A 1 176 ? -6.818 -5.728 0.154 1.00 97.94 176 SER A N 1
ATOM 1361 C CA . SER A 1 176 ? -7.040 -4.881 -1.023 1.00 97.94 176 SER A CA 1
ATOM 1362 C C . SER A 1 176 ? -6.132 -5.325 -2.170 1.00 97.94 176 SER A C 1
ATOM 1364 O O . SER A 1 176 ? -5.019 -5.779 -1.914 1.00 97.94 176 SER A O 1
ATOM 1366 N N . ASP A 1 177 ? -6.538 -5.092 -3.421 1.00 97.81 177 ASP A N 1
ATOM 1367 C CA . ASP A 1 177 ? -5.645 -5.259 -4.581 1.00 97.81 177 ASP A CA 1
ATOM 1368 C C . ASP A 1 177 ? -4.398 -4.360 -4.486 1.00 97.81 177 ASP A C 1
ATOM 1370 O O . ASP A 1 177 ? -3.376 -4.633 -5.103 1.00 97.81 177 ASP A O 1
ATOM 1374 N N . TRP A 1 178 ? -4.467 -3.288 -3.686 1.00 98.50 178 TRP A N 1
ATOM 1375 C CA . TRP A 1 178 ? -3.375 -2.337 -3.468 1.00 98.50 178 TRP A CA 1
ATOM 1376 C C . TRP A 1 178 ? -2.523 -2.633 -2.227 1.00 98.50 178 TRP A C 1
ATOM 1378 O O . TRP A 1 178 ? -1.725 -1.785 -1.821 1.00 98.50 178 TRP A O 1
ATOM 1388 N N . ALA A 1 179 ? -2.671 -3.811 -1.612 1.00 98.31 179 ALA A N 1
ATOM 1389 C CA . ALA A 1 179 ? -1.896 -4.205 -0.435 1.00 98.31 179 ALA A CA 1
ATOM 1390 C C . ALA A 1 179 ? -0.384 -4.228 -0.717 1.00 98.31 179 ALA A C 1
ATOM 1392 O O . ALA A 1 179 ? 0.395 -3.680 0.062 1.00 98.31 179 ALA A O 1
ATOM 1393 N N . GLU A 1 180 ? 0.038 -4.798 -1.847 1.00 98.44 180 GLU A N 1
ATOM 1394 C CA . GLU A 1 180 ? 1.441 -4.839 -2.271 1.00 98.44 180 GLU A CA 1
ATOM 1395 C C . GLU A 1 180 ? 1.993 -3.437 -2.570 1.00 98.44 180 GLU A C 1
ATOM 1397 O O . GLU A 1 180 ? 3.147 -3.130 -2.255 1.00 98.44 180 GLU A O 1
ATOM 1402 N N . LEU A 1 181 ? 1.168 -2.540 -3.117 1.00 98.69 181 LEU A N 1
ATOM 1403 C CA . LEU A 1 181 ? 1.561 -1.149 -3.332 1.00 98.69 181 LEU A CA 1
ATOM 1404 C C . LEU A 1 181 ? 1.798 -0.422 -2.005 1.00 98.69 181 LEU A C 1
ATOM 1406 O O . LEU A 1 181 ? 2.846 0.197 -1.829 1.00 98.69 181 LEU A O 1
ATOM 1410 N N . ALA A 1 182 ? 0.861 -0.532 -1.061 1.00 98.69 182 ALA A N 1
ATOM 1411 C CA . ALA A 1 182 ? 1.020 0.040 0.273 1.00 98.69 182 ALA A CA 1
ATOM 1412 C C . ALA A 1 182 ? 2.262 -0.531 0.981 1.00 98.69 182 ALA A C 1
ATOM 1414 O O . ALA A 1 182 ? 3.063 0.228 1.527 1.00 98.69 182 ALA A O 1
ATOM 1415 N N . PHE A 1 183 ? 2.475 -1.851 0.894 1.00 98.69 183 PHE A N 1
ATOM 1416 C CA . PHE A 1 183 ? 3.670 -2.516 1.413 1.00 98.69 183 PHE A CA 1
ATOM 1417 C C . PHE A 1 183 ? 4.961 -1.935 0.829 1.00 98.69 183 PHE A C 1
ATOM 1419 O O . PHE A 1 183 ? 5.855 -1.546 1.577 1.00 98.69 183 PHE A O 1
ATOM 1426 N N . THR A 1 184 ? 5.081 -1.881 -0.500 1.00 98.50 184 THR A N 1
ATOM 1427 C CA . THR A 1 184 ? 6.333 -1.469 -1.154 1.00 98.50 184 THR A CA 1
ATOM 1428 C C . THR A 1 184 ? 6.657 0.005 -0.917 1.00 98.50 184 THR A C 1
ATOM 1430 O O . THR A 1 184 ? 7.827 0.342 -0.726 1.00 98.50 184 THR A O 1
ATOM 1433 N N . LEU A 1 185 ? 5.647 0.880 -0.858 1.00 98.56 185 LEU A N 1
ATOM 1434 C CA . LEU A 1 185 ? 5.833 2.294 -0.518 1.00 98.56 185 LEU A CA 1
ATOM 1435 C C . LEU A 1 185 ? 6.247 2.480 0.947 1.00 98.56 185 LEU A C 1
ATOM 1437 O O . LEU A 1 185 ? 7.207 3.207 1.210 1.00 98.56 185 LEU A O 1
ATOM 1441 N N . TRP A 1 186 ? 5.615 1.766 1.887 1.00 98.56 186 TRP A N 1
ATOM 1442 C CA . TRP A 1 186 ? 6.053 1.763 3.285 1.00 98.56 186 TRP A CA 1
ATOM 1443 C C . TRP A 1 186 ? 7.484 1.232 3.425 1.00 98.56 186 TRP A C 1
ATOM 1445 O O . TRP A 1 186 ? 8.322 1.880 4.051 1.00 98.56 186 TRP A O 1
ATOM 1455 N N . ALA A 1 187 ? 7.805 0.093 2.801 1.00 98.19 187 ALA A N 1
ATOM 1456 C CA . ALA A 1 187 ? 9.134 -0.508 2.875 1.00 98.19 187 ALA A CA 1
ATOM 1457 C C . ALA A 1 187 ? 10.191 0.451 2.314 1.00 98.19 187 ALA A C 1
ATOM 1459 O O . ALA A 1 187 ? 11.215 0.682 2.950 1.00 98.19 187 ALA A O 1
ATOM 1460 N N . ARG A 1 188 ? 9.920 1.100 1.179 1.00 96.50 188 ARG A N 1
ATOM 1461 C CA . ARG A 1 188 ? 10.800 2.131 0.614 1.00 96.50 188 ARG A CA 1
ATOM 1462 C C . ARG A 1 188 ? 11.014 3.313 1.565 1.00 96.50 188 ARG A C 1
ATOM 1464 O O . ARG A 1 188 ? 12.134 3.805 1.654 1.00 96.50 188 ARG A O 1
ATOM 1471 N N . ALA A 1 189 ? 9.972 3.762 2.261 1.00 96.94 189 ALA A N 1
ATOM 1472 C CA . ALA A 1 189 ? 10.045 4.918 3.153 1.00 96.94 189 ALA A CA 1
ATOM 1473 C C . ALA A 1 189 ? 10.651 4.603 4.534 1.00 96.94 189 ALA A C 1
ATOM 1475 O O . ALA A 1 189 ? 11.272 5.471 5.147 1.00 96.94 189 ALA A O 1
ATOM 1476 N N . ARG A 1 190 ? 10.447 3.387 5.056 1.00 97.50 190 ARG A N 1
ATOM 1477 C CA . ARG A 1 190 ? 10.703 3.045 6.468 1.00 97.50 190 ARG A CA 1
ATOM 1478 C C . ARG A 1 190 ? 11.677 1.894 6.663 1.00 97.50 190 ARG A C 1
ATOM 1480 O O . ARG A 1 190 ? 12.425 1.904 7.636 1.00 97.50 190 ARG A O 1
ATOM 1487 N N . HIS A 1 191 ? 11.692 0.921 5.755 1.00 96.69 191 HIS A N 1
ATOM 1488 C CA . HIS A 1 191 ? 12.525 -0.271 5.879 1.00 96.69 191 HIS A CA 1
ATOM 1489 C C . HIS A 1 191 ? 13.046 -0.769 4.511 1.00 96.69 191 HIS A C 1
ATOM 1491 O O . HIS A 1 191 ? 12.667 -1.853 4.059 1.00 96.69 191 HIS A O 1
ATOM 1497 N N . PRO A 1 192 ? 13.964 -0.044 3.834 1.00 96.38 192 PRO A N 1
ATOM 1498 C CA . PRO A 1 192 ? 14.412 -0.408 2.480 1.00 96.38 192 PRO A CA 1
ATOM 1499 C C . PRO A 1 192 ? 15.080 -1.786 2.374 1.00 96.38 192 PRO A C 1
ATOM 1501 O O . PRO A 1 192 ? 15.149 -2.359 1.290 1.00 96.38 192 PRO A O 1
ATOM 1504 N N . GLN A 1 193 ? 15.561 -2.327 3.498 1.00 95.75 193 GLN A N 1
ATOM 1505 C CA . GLN A 1 193 ? 16.146 -3.667 3.607 1.00 95.75 193 GLN A CA 1
ATOM 1506 C C . GLN A 1 193 ? 15.128 -4.743 4.030 1.00 95.75 193 GLN A C 1
ATOM 1508 O O . GLN A 1 193 ? 15.520 -5.802 4.511 1.00 95.75 193 GLN A O 1
ATOM 1513 N N . HIS A 1 194 ? 13.819 -4.475 3.928 1.00 95.38 194 HIS A N 1
ATOM 1514 C CA . HIS A 1 194 ? 12.801 -5.417 4.397 1.00 95.38 194 HIS A CA 1
ATOM 1515 C C . HIS A 1 194 ? 12.919 -6.734 3.614 1.00 95.38 194 HIS A C 1
ATOM 1517 O O . HIS A 1 194 ? 12.944 -6.673 2.380 1.00 95.38 194 HIS A O 1
ATOM 1523 N N . PRO A 1 195 ? 12.957 -7.914 4.266 1.00 94.94 195 PRO A N 1
ATOM 1524 C CA . PRO A 1 195 ? 13.207 -9.181 3.578 1.00 94.94 195 PRO A CA 1
ATOM 1525 C C . PRO A 1 195 ? 12.249 -9.446 2.415 1.00 94.94 195 PRO A C 1
ATOM 1527 O O . PRO A 1 195 ? 12.702 -9.784 1.326 1.00 94.94 195 PRO A O 1
ATOM 1530 N N . GLN A 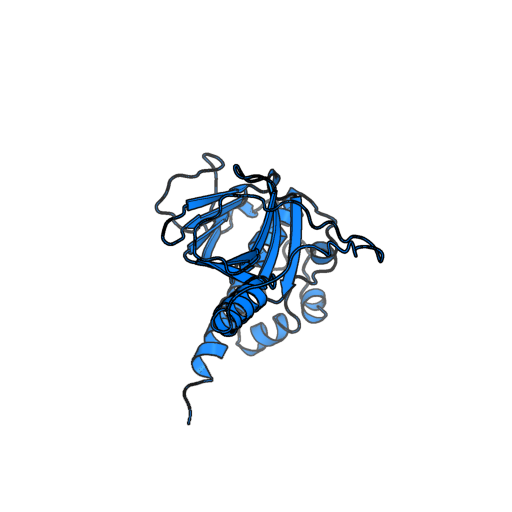1 196 ? 10.943 -9.199 2.596 1.00 93.19 196 GLN A N 1
ATOM 1531 C CA . GLN A 1 196 ? 9.972 -9.374 1.508 1.00 93.19 196 GLN A CA 1
ATOM 1532 C C . GLN A 1 196 ? 10.157 -8.357 0.373 1.00 93.19 196 GLN A C 1
ATOM 1534 O O . GLN A 1 196 ? 9.865 -8.672 -0.773 1.00 93.19 196 GLN A O 1
ATOM 1539 N N . PHE A 1 197 ? 10.672 -7.156 0.663 1.00 94.81 197 PHE A N 1
ATOM 1540 C CA . PHE A 1 197 ? 10.888 -6.108 -0.339 1.00 94.81 197 PHE A CA 1
ATOM 1541 C C . PHE A 1 197 ? 12.144 -6.376 -1.172 1.00 94.81 197 PHE A C 1
ATOM 1543 O O . PHE A 1 197 ? 12.090 -6.336 -2.399 1.00 94.81 197 PHE A O 1
ATOM 1550 N N . VAL A 1 198 ? 13.260 -6.694 -0.508 1.00 91.12 198 VAL A N 1
ATOM 1551 C CA . VAL A 1 198 ? 14.539 -7.024 -1.157 1.00 91.12 198 VAL A CA 1
ATOM 1552 C C . VAL A 1 198 ? 14.455 -8.364 -1.879 1.00 91.12 198 VAL A C 1
ATOM 1554 O O . VAL A 1 198 ? 14.875 -8.460 -3.027 1.00 91.12 198 VAL A O 1
ATOM 1557 N N . GLY A 1 199 ? 13.885 -9.378 -1.224 1.00 87.06 199 GLY A N 1
ATOM 1558 C CA . GLY A 1 199 ? 13.698 -10.718 -1.779 1.00 87.06 199 GLY A CA 1
ATOM 1559 C C . GLY A 1 199 ? 12.544 -10.825 -2.771 1.00 87.06 199 GLY A C 1
ATOM 1560 O O . GLY A 1 199 ? 12.325 -11.899 -3.311 1.00 87.06 199 GLY A O 1
ATOM 1561 N N . ARG A 1 200 ? 11.808 -9.730 -3.009 1.00 90.00 200 ARG A N 1
ATOM 1562 C CA . ARG A 1 200 ? 10.718 -9.634 -3.995 1.00 90.00 200 ARG A CA 1
ATOM 1563 C C . ARG A 1 200 ? 9.564 -10.618 -3.782 1.00 90.00 200 ARG A C 1
ATOM 1565 O O . ARG A 1 200 ? 8.710 -10.752 -4.647 1.00 90.00 200 ARG A O 1
ATOM 1572 N N . THR A 1 201 ? 9.461 -11.212 -2.595 1.00 89.38 201 THR A N 1
ATOM 1573 C CA . THR A 1 201 ? 8.397 -12.168 -2.249 1.00 89.38 201 THR A CA 1
ATOM 1574 C C . THR A 1 201 ? 7.016 -11.517 -2.120 1.00 89.38 201 THR A C 1
ATOM 1576 O O . THR A 1 201 ? 6.029 -12.200 -1.862 1.00 89.38 201 THR A O 1
ATOM 1579 N N . TRP A 1 202 ? 6.934 -10.193 -2.296 1.00 91.94 202 TRP A N 1
ATOM 1580 C CA . TRP A 1 202 ? 5.681 -9.461 -2.469 1.00 91.94 202 TRP A CA 1
ATOM 1581 C C . TRP A 1 202 ? 5.053 -9.655 -3.855 1.00 91.94 202 TRP A C 1
ATOM 1583 O O . TRP A 1 202 ? 3.861 -9.407 -4.007 1.00 91.94 202 TRP A O 1
ATOM 1593 N N . ILE A 1 203 ? 5.820 -10.078 -4.865 1.00 91.69 203 ILE A N 1
ATOM 1594 C CA . ILE A 1 203 ? 5.290 -10.399 -6.193 1.00 91.69 203 ILE A CA 1
ATOM 1595 C C . ILE A 1 203 ? 4.657 -11.795 -6.112 1.00 91.69 203 ILE A C 1
ATOM 1597 O O . ILE A 1 203 ? 5.350 -12.744 -5.749 1.00 91.69 203 ILE A O 1
ATOM 1601 N N . PRO A 1 204 ? 3.361 -11.966 -6.438 1.00 88.81 204 PRO A N 1
ATOM 1602 C CA . PRO A 1 204 ? 2.734 -13.278 -6.373 1.00 88.81 204 PRO A CA 1
ATOM 1603 C C . PRO A 1 204 ? 3.405 -14.279 -7.332 1.00 88.81 204 PRO A C 1
ATOM 1605 O O . PRO A 1 204 ? 3.575 -13.950 -8.512 1.00 88.81 204 PRO A O 1
ATOM 1608 N N . PRO A 1 205 ? 3.690 -15.519 -6.895 1.00 84.00 205 PRO A N 1
ATOM 1609 C CA . PRO A 1 205 ? 4.328 -16.518 -7.745 1.00 84.00 205 PRO A CA 1
ATOM 1610 C C . PRO A 1 205 ? 3.583 -16.748 -9.063 1.00 84.00 205 PRO A C 1
ATOM 1612 O O . PRO A 1 205 ? 2.345 -16.802 -9.102 1.00 84.00 205 PRO A O 1
ATOM 1615 N N . GLY A 1 206 ? 4.331 -16.858 -10.162 1.00 87.31 206 GLY A N 1
ATOM 1616 C CA . GLY A 1 206 ? 3.797 -17.047 -11.518 1.00 87.31 206 GLY A CA 1
ATOM 1617 C C . GLY A 1 206 ? 3.005 -15.856 -12.079 1.00 87.31 206 GLY A C 1
ATOM 1618 O O . GLY A 1 206 ? 2.324 -16.000 -13.097 1.00 87.31 206 GLY A O 1
ATOM 1619 N N . TRP A 1 207 ? 3.040 -14.685 -11.431 1.00 92.25 207 TRP A N 1
ATOM 1620 C CA . TRP A 1 207 ? 2.343 -13.485 -11.907 1.00 92.25 207 TRP A CA 1
ATOM 1621 C C . TRP A 1 207 ? 2.798 -13.057 -13.308 1.00 92.25 207 TRP A C 1
ATOM 1623 O O . TRP A 1 207 ? 1.955 -12.753 -14.158 1.00 92.25 207 TRP A O 1
ATOM 1633 N N . ALA A 1 208 ? 4.109 -13.069 -13.575 1.00 89.44 208 ALA A N 1
ATOM 1634 C CA . ALA A 1 208 ? 4.649 -12.669 -14.874 1.00 89.44 208 ALA A CA 1
ATOM 1635 C C . ALA A 1 208 ? 4.134 -13.574 -15.997 1.00 89.44 208 ALA A C 1
ATOM 1637 O O . ALA A 1 208 ? 3.615 -13.078 -16.997 1.00 89.44 208 ALA A O 1
ATOM 1638 N N . ASP A 1 209 ? 4.188 -14.891 -15.797 1.00 89.25 209 ASP A N 1
ATOM 1639 C CA . ASP A 1 209 ? 3.720 -15.863 -16.785 1.00 89.25 209 ASP A CA 1
ATOM 1640 C C . ASP A 1 209 ? 2.220 -15.719 -17.048 1.00 89.25 209 ASP A C 1
ATOM 1642 O O . ASP A 1 209 ? 1.794 -15.707 -18.204 1.00 89.25 209 ASP A O 1
ATOM 1646 N N . ARG A 1 210 ? 1.407 -15.522 -15.998 1.00 89.62 210 ARG A N 1
ATOM 1647 C CA . ARG A 1 210 ? -0.034 -15.249 -16.153 1.00 89.62 210 ARG A CA 1
ATOM 1648 C C . ARG A 1 210 ? -0.301 -13.958 -16.924 1.00 89.62 210 ARG A C 1
ATOM 1650 O O . ARG A 1 210 ? -1.229 -13.910 -17.730 1.00 89.62 210 ARG A O 1
ATOM 1657 N N . THR A 1 211 ? 0.489 -12.919 -16.679 1.00 89.94 211 THR A N 1
ATOM 1658 C CA . THR A 1 211 ? 0.353 -11.614 -17.341 1.00 89.94 211 THR A CA 1
ATOM 1659 C C . THR A 1 211 ? 0.690 -11.721 -18.829 1.00 89.94 211 THR A C 1
ATOM 1661 O O . THR A 1 211 ? -0.105 -11.302 -19.674 1.00 89.94 211 THR A O 1
ATOM 1664 N N . ILE A 1 212 ? 1.805 -12.381 -19.157 1.00 89.06 212 ILE A N 1
ATOM 1665 C CA . ILE A 1 212 ? 2.249 -12.632 -20.535 1.00 89.06 212 ILE A CA 1
ATOM 1666 C C . ILE A 1 212 ? 1.260 -13.535 -21.277 1.00 89.06 212 ILE A C 1
ATOM 1668 O O . ILE A 1 212 ? 0.891 -13.234 -22.410 1.00 89.06 212 ILE A O 1
ATOM 1672 N N . ALA A 1 213 ? 0.781 -14.611 -20.644 1.00 88.81 213 ALA A N 1
ATOM 1673 C CA . ALA A 1 213 ? -0.183 -15.534 -21.247 1.00 88.81 213 ALA A CA 1
ATOM 1674 C C . ALA A 1 213 ? -1.504 -14.847 -21.639 1.00 88.81 213 ALA A C 1
ATOM 1676 O O . ALA A 1 213 ? -2.208 -15.317 -22.531 1.00 88.81 213 ALA A O 1
ATOM 1677 N N . ARG A 1 214 ? -1.834 -13.718 -21.000 1.00 87.56 214 ARG A N 1
ATOM 1678 C CA . ARG A 1 214 ? -2.995 -12.879 -21.333 1.00 87.56 214 ARG A CA 1
ATOM 1679 C C . ARG A 1 214 ? -2.698 -11.791 -22.371 1.00 87.56 214 ARG A C 1
ATOM 1681 O O . ARG A 1 214 ? -3.601 -11.038 -22.720 1.00 87.56 214 ARG A O 1
ATOM 1688 N N . GLY A 1 215 ? -1.467 -11.711 -22.873 1.00 88.12 215 GLY A N 1
ATOM 1689 C CA . GLY A 1 215 ? -1.049 -10.752 -23.897 1.00 88.12 215 GLY A CA 1
ATOM 1690 C C . GLY A 1 215 ? -0.696 -9.361 -23.368 1.00 88.12 215 GLY A C 1
ATOM 1691 O O . GLY A 1 215 ? -0.543 -8.438 -24.166 1.00 88.12 215 GLY A O 1
ATOM 1692 N N . TYR A 1 216 ? -0.558 -9.186 -22.050 1.00 86.75 216 TYR A N 1
ATOM 1693 C CA . TYR A 1 216 ? -0.114 -7.919 -21.470 1.00 86.75 216 TYR A CA 1
ATOM 1694 C C . TYR A 1 216 ? 1.414 -7.839 -21.435 1.00 86.75 216 TYR A C 1
ATOM 1696 O O . TYR A 1 216 ? 2.098 -8.806 -21.096 1.00 86.75 216 TYR A O 1
ATOM 1704 N N . ALA A 1 217 ? 1.952 -6.663 -21.758 1.00 88.19 217 ALA A N 1
ATOM 1705 C CA . ALA A 1 217 ? 3.374 -6.388 -21.605 1.00 88.19 217 ALA A CA 1
ATOM 1706 C C . ALA A 1 217 ? 3.737 -6.239 -20.121 1.00 88.19 217 ALA A C 1
ATOM 1708 O O . ALA A 1 217 ? 2.985 -5.648 -19.345 1.00 88.19 217 ALA A O 1
ATOM 1709 N N . LEU A 1 218 ? 4.915 -6.729 -19.738 1.00 88.81 218 LEU A N 1
ATOM 1710 C CA . LEU A 1 218 ? 5.486 -6.454 -18.421 1.00 88.81 218 LEU A CA 1
ATOM 1711 C C . LEU A 1 218 ? 5.874 -4.968 -18.298 1.00 88.81 218 LEU A C 1
ATOM 1713 O O . LEU A 1 218 ? 6.135 -4.316 -19.316 1.00 88.81 218 LEU A O 1
ATOM 1717 N N . PRO A 1 219 ? 5.899 -4.412 -17.076 1.00 87.12 219 PRO A N 1
ATOM 1718 C CA . PRO A 1 219 ? 6.314 -3.033 -16.865 1.00 87.12 219 PRO A CA 1
ATOM 1719 C C . PRO A 1 219 ? 7.787 -2.842 -17.270 1.00 87.12 219 PRO A C 1
ATOM 1721 O O . PRO A 1 219 ? 8.571 -3.796 -17.248 1.00 87.12 219 PRO A O 1
ATOM 1724 N N . PRO A 1 220 ? 8.181 -1.622 -17.670 1.00 84.69 220 PRO A N 1
ATOM 1725 C CA . PRO A 1 220 ? 9.538 -1.353 -18.124 1.00 84.69 220 PRO A CA 1
ATOM 1726 C C . PRO A 1 220 ? 10.548 -1.502 -16.980 1.00 84.69 220 PRO A C 1
ATOM 1728 O O . PRO A 1 220 ? 10.364 -0.928 -15.910 1.00 84.69 220 PRO A O 1
ATOM 1731 N N . ALA A 1 221 ? 11.654 -2.202 -17.240 1.00 85.06 221 ALA A N 1
ATOM 1732 C CA . ALA A 1 221 ? 12.755 -2.368 -16.291 1.00 85.06 221 ALA A CA 1
ATOM 1733 C C . ALA A 1 221 ? 13.700 -1.146 -16.300 1.00 85.06 221 ALA A C 1
ATOM 1735 O O . ALA A 1 221 ? 14.817 -1.214 -16.815 1.00 85.06 221 ALA A O 1
ATOM 1736 N N . LEU A 1 222 ? 13.234 0.001 -15.799 1.00 83.62 222 LEU A N 1
ATOM 1737 C CA . LEU A 1 222 ? 13.926 1.297 -15.901 1.00 83.62 222 LEU A CA 1
ATOM 1738 C C . LEU A 1 222 ? 15.195 1.384 -15.043 1.00 83.62 222 LEU A C 1
ATOM 1740 O O . LEU A 1 222 ? 16.208 1.930 -15.472 1.00 83.62 222 LEU A O 1
ATOM 1744 N N . SER A 1 223 ? 15.131 0.861 -13.825 1.00 79.88 223 SER A N 1
ATOM 1745 C CA . SER A 1 223 ? 16.213 0.869 -12.837 1.00 79.88 223 SER A CA 1
ATOM 1746 C C . SER A 1 223 ? 17.179 -0.305 -12.996 1.00 79.88 223 SER A C 1
ATOM 1748 O O . SER A 1 223 ? 18.212 -0.354 -12.332 1.00 79.88 223 SER A O 1
ATOM 1750 N N . GLY A 1 224 ? 16.818 -1.299 -13.817 1.00 74.56 224 GLY A N 1
ATOM 1751 C CA . GLY A 1 224 ? 17.496 -2.594 -13.877 1.00 74.56 224 GLY A CA 1
ATOM 1752 C C . GLY A 1 224 ? 17.327 -3.447 -12.611 1.00 74.56 224 GLY A C 1
ATOM 1753 O O . GLY A 1 224 ? 17.818 -4.574 -12.584 1.00 74.56 224 GLY A O 1
ATOM 1754 N N . ARG A 1 225 ? 16.625 -2.943 -11.583 1.00 70.62 225 ARG A N 1
ATOM 1755 C CA . ARG A 1 225 ? 16.371 -3.633 -10.312 1.00 70.62 225 ARG A CA 1
ATOM 1756 C C . ARG A 1 225 ? 15.290 -4.702 -10.439 1.00 70.62 225 ARG A C 1
ATOM 1758 O O . ARG A 1 225 ? 15.293 -5.631 -9.639 1.00 70.62 225 ARG A O 1
ATOM 1765 N N . TRP A 1 226 ? 14.393 -4.601 -11.417 1.00 69.50 226 TRP A N 1
ATOM 1766 C CA . TRP A 1 226 ? 13.270 -5.522 -11.599 1.00 69.50 226 TRP A CA 1
ATOM 1767 C C . TRP A 1 226 ? 13.329 -6.144 -13.002 1.00 69.50 226 TRP A C 1
ATOM 1769 O O . TRP A 1 226 ? 12.503 -5.875 -13.872 1.00 69.50 226 TRP A O 1
ATOM 1779 N N . GLN A 1 227 ? 14.373 -6.940 -13.267 1.00 64.81 227 G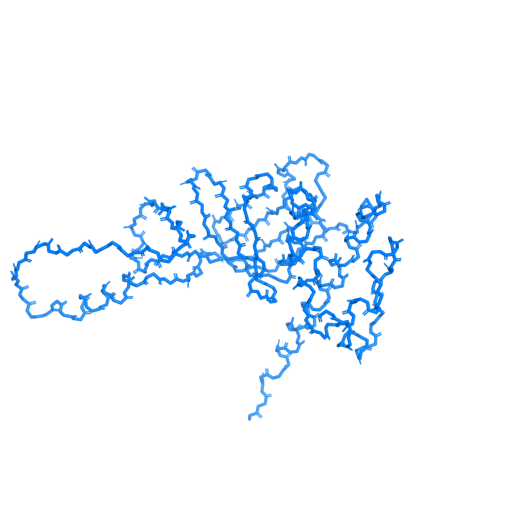LN A N 1
ATOM 1780 C CA . GLN A 1 227 ? 14.513 -7.608 -14.564 1.00 64.81 227 GLN A CA 1
ATOM 1781 C C . GLN A 1 227 ? 13.465 -8.706 -14.750 1.00 64.81 227 GLN A C 1
ATOM 1783 O O . GLN A 1 227 ? 13.106 -9.404 -13.811 1.00 64.81 227 GLN A O 1
ATOM 1788 N N . VAL A 1 228 ? 13.026 -8.910 -15.994 1.00 58.97 228 VAL A N 1
ATOM 1789 C CA . VAL A 1 228 ? 11.997 -9.906 -16.342 1.00 58.97 228 VAL A CA 1
ATOM 1790 C C . VAL A 1 228 ? 12.339 -11.309 -15.830 1.00 58.97 228 VAL A C 1
ATOM 1792 O O . VAL A 1 228 ? 11.460 -11.972 -15.293 1.00 58.97 228 VAL A O 1
ATOM 1795 N N . ARG A 1 229 ? 13.610 -11.731 -15.925 1.00 58.09 229 ARG A N 1
ATOM 1796 C CA . ARG A 1 229 ? 14.065 -13.039 -15.411 1.00 58.09 229 ARG A CA 1
ATOM 1797 C C . ARG A 1 229 ? 13.834 -13.168 -13.905 1.00 58.09 229 ARG A C 1
ATOM 1799 O O . ARG A 1 229 ? 13.281 -14.155 -13.449 1.00 58.09 229 ARG A O 1
ATOM 1806 N N . ASP A 1 230 ? 14.157 -12.116 -13.165 1.00 62.25 230 ASP A N 1
ATOM 1807 C CA . ASP A 1 230 ? 14.012 -12.078 -11.714 1.00 62.25 230 ASP A CA 1
ATOM 1808 C C . ASP A 1 230 ? 12.546 -12.120 -11.250 1.00 62.25 230 ASP A C 1
ATOM 1810 O O . ASP A 1 230 ? 12.257 -12.610 -10.162 1.00 62.25 230 ASP A O 1
ATOM 1814 N N . ILE A 1 231 ? 11.622 -11.582 -12.054 1.00 59.19 231 ILE A N 1
ATOM 1815 C CA . ILE A 1 231 ? 10.179 -11.577 -11.765 1.00 59.19 231 ILE A CA 1
ATOM 1816 C C . ILE A 1 231 ? 9.551 -12.943 -12.100 1.00 59.19 231 ILE A C 1
ATOM 1818 O O . ILE A 1 231 ? 8.574 -13.339 -11.468 1.00 59.19 231 ILE A O 1
ATOM 1822 N N . GLN A 1 232 ? 10.096 -13.666 -13.083 1.00 58.06 232 GLN A N 1
ATOM 1823 C CA . GLN A 1 232 ? 9.635 -15.013 -13.442 1.00 58.06 232 GLN A CA 1
ATOM 1824 C C . GLN A 1 232 ? 10.057 -16.080 -12.421 1.00 58.06 232 GLN A C 1
ATOM 1826 O O . GLN A 1 232 ? 9.324 -17.045 -12.233 1.00 58.06 232 GLN A O 1
ATOM 1831 N N . ASP A 1 233 ? 11.180 -15.872 -11.730 1.00 55.56 233 ASP A N 1
ATOM 1832 C CA . ASP A 1 233 ? 11.719 -16.797 -10.722 1.00 55.56 233 ASP A CA 1
ATOM 1833 C C . ASP A 1 233 ? 11.210 -16.525 -9.281 1.00 55.56 233 ASP A C 1
ATOM 1835 O O . ASP A 1 233 ? 11.696 -17.148 -8.333 1.00 55.56 233 ASP A O 1
ATOM 1839 N N . SER A 1 234 ? 10.269 -15.581 -9.104 1.00 53.66 234 SER A N 1
ATOM 1840 C CA . SER A 1 234 ? 9.690 -15.174 -7.802 1.00 53.66 234 SER A CA 1
ATOM 1841 C C . SER A 1 234 ? 8.543 -16.069 -7.318 1.00 53.66 234 SER A C 1
ATOM 1843 O O . SER A 1 234 ? 7.724 -16.521 -8.155 1.00 53.66 234 SER A O 1
#

Foldseek 3Di:
DDDPPPVVVVVVVLLLVLLLLLVQCVLCVLVVNNVPQDADDDPDQDDQDNPWGFRDKWKKWKWFWFFQDDPDDDDDPDDDDPPDDDPDDDDDDDDDDDDDPCPVVVVVNVNRRPIDIDGPFIDMKTDTLFWIWDDTPPDIDTDGLVQWDDWDAPDRQWIWTWGQDPRGIGTMIMGTSCRLSRVQSSCVVPNVPPCCNLLVVSQPACSLVVCVVVVHDRHDNNNVSDDSVSSNVD

Sequence (234 aa):
MGRGGNGQDEAQRQHDAAIWKTLLVNELSDVNRFHEVETVPVLFAPQLAPDERFVAAGHFQLYDYGAVGDGTYERNSGFFFAAGPAGLALTGGVAAARAIGNASRRSRAASDAIPRWKVIDQGQIWVSHLGFSMRGQQSFLVWDWPSILAVELIGPGRLCFDGESDRGRIRWILQSDWAELAFTLWARARHPQHPQFVGRTWIPPGWADRTIARGYALPPALSGRWQVRDIQDS

Secondary structure (DSSP, 8-state):
---SHHHHHHHHHHHHHHHHHHHHHHHHHHTT-GGGSPPPP-SS--SS-TT--EEEEEEEEEEEEE----S------------SS--------------TTSHHHHHHHHHHTS-EEEEEEEEEEEEESSEEEEE-SS-EEEEETTTEEEEEEEETTEEEEEEEETTEEEEEEEESTTHHHHHHHHHHHH-TT-HHHHS-TTSPTTHHHHHHHTTPPPPP-SSSSS-HHHHHT-